Protein AF-0000000069991539 (afdb_homodimer)

InterPro domains:
  IPR008579 (S)-ureidoglycine aminohydrolase, cupin domain [PF05899] (48-112)
  IPR011051 RmlC-like cupin domain superfamily [SSF51182] (25-114)
  IPR014710 RmlC-like jelly roll fold [G3DSA:2.60.120.10] (5-114)

Secondary structure (DSSP, 8-state):
---SEEEGGG-----EEPP---S-EEES---EEEEEEEEETTTTEEEEEEEE-SEEEEEE--SEEEEEEEEEEEEEEETTS--EEEETT-EEEE-TT-EEEEEEEEEEEEEEEEE----/---SEEEGGG-----EEPP---S-EEES---EEEEEEEEETTTTEEEEEEEE-SEEEEEE--SEEEEEEEEEEEEEEETTS--EEEETT-EEEE-TT-EEEEEEEEEEEEEEEEE----

Radius of gyration: 18.22 Å; Cα contacts (8 Å, |Δi|>4): 624; chains: 2; bounding box: 34×51×40 Å

Solvent-accessible surface area (backbone atoms only — not comparable to full-atom values): 12376 Å² total; per-residue (Å²): 129,88,70,38,65,46,51,50,88,79,54,91,66,71,66,39,74,51,66,84,76,47,84,39,68,76,36,80,80,54,52,39,33,38,25,74,73,40,79,39,77,90,77,29,38,38,28,33,39,39,36,36,43,44,24,25,26,47,43,73,38,79,40,38,33,41,40,36,30,66,37,41,29,35,36,42,33,41,72,97,49,76,70,42,78,47,35,53,74,40,40,37,35,40,30,56,71,35,37,35,35,43,31,33,75,33,54,28,34,26,39,39,40,36,42,49,70,85,127,128,90,71,37,65,46,52,51,88,80,54,91,66,71,66,37,73,51,68,82,71,49,84,40,69,75,35,79,80,54,52,37,34,38,24,75,75,39,75,40,77,90,76,29,37,39,29,33,39,39,36,35,42,43,24,27,26,47,43,73,38,80,41,39,34,41,38,38,30,67,37,40,28,33,37,42,34,41,72,98,48,75,72,42,79,46,35,53,76,40,42,36,35,41,30,54,72,35,37,36,36,42,33,32,75,32,55,28,33,27,41,39,40,3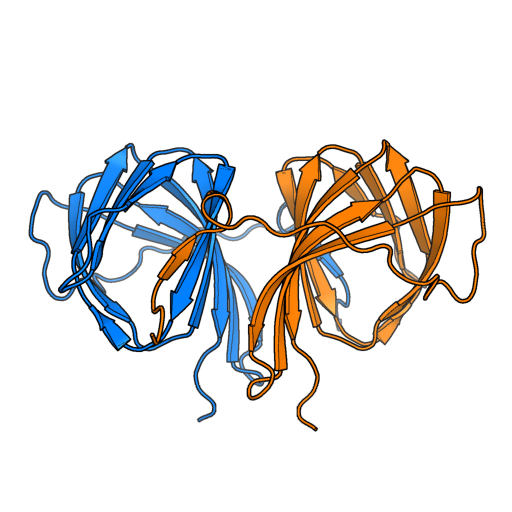7,43,48,71,84,127

Foldseek 3Di:
DPDPDFDQVVDDFDWDKDDCPQPFWDWDDKTKTWTWSDDDPVQQKTKGKMKMAFGKGKDQDAWKKKKAWQAAKKWWDFPPDDIDIDGHGDIDIDHHGTTGMIGGPHTTMIIMMIGDPDD/DPDPDFDQVVDDFDWDKDDCPQPFWDWDDKTKTWTWSDDDPVQQKTKGKMKMAFGKGKDQDAWKKKKAWQAAKKWWDFPPDDIDIDGHGDIDIDHHGTTGMIGGPHTTMIIMMIGDPDD

pLDDT: mean 94.08, std 10.06, range [40.31, 98.94]

Organism: NCBI:txid53407

Sequence (238 aa):
MNKKLTVFRELDIQPVRDLPFFEEVVEGDPHTLTSKYYHDEQQGRISGEWEASTGAWRIDYKVWEFCHVLSGCCVIELEGRAPVTLAAGDTFIIEPGAKGKWTVLEDMKKNFVILLPASMNKKLTVFRELDIQPVRDLPFFEEVVEGDPHTLTSKYYHDEQQGRISGEWEASTGAWRIDYKVWEFCHVLSGCCVIELEGRAPVTLAAGDTFIIEPGAKGKWTVLEDMKKNFVILLPAS

Nearest PDB structures (foldseek):
  3bcw-assembly1_A  TM=8.808E-01  e=4.876E-10  Bordetella bronchiseptica RB50
  3es4-assembly1_B  TM=7.136E-01  e=3.253E-07  Agrobacterium fabrum str. C58
  1o5u-assembly2_B  TM=9.548E-01  e=3.898E-05  Thermotoga maritima
  2i45-assembly3_E  TM=8.183E-01  e=2.814E-04  Neisseria meningitidis
  2q30-assembly1_A  TM=4.740E-01  e=1.358E-04  Oleidesulfovibrio alaskensis G20

Structure (mmCIF, N/CA/C/O backbone):
data_AF-0000000069991539-model_v1
#
loop_
_entity.id
_entity.type
_entity.pdbx_description
1 polymer 'Putative enzyme of the cupin superfamily'
#
loop_
_atom_site.group_PDB
_atom_site.id
_atom_site.type_symbol
_atom_site.label_atom_id
_atom_site.label_alt_id
_atom_site.label_comp_id
_atom_site.label_asym_id
_atom_site.label_entity_id
_atom_site.label_seq_id
_atom_site.pdbx_PDB_ins_code
_atom_site.Cartn_x
_atom_site.Cartn_y
_atom_site.Cartn_z
_atom_site.occupancy
_atom_site.B_iso_or_equiv
_atom_si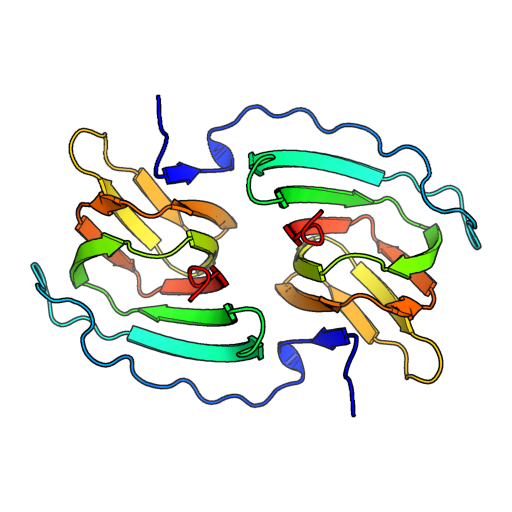te.auth_seq_id
_atom_site.auth_comp_id
_atom_site.auth_asym_id
_atom_site.auth_atom_id
_atom_site.pdbx_PDB_model_num
ATOM 1 N N . MET A 1 1 ? 19.688 -13.039 3.887 1 40.31 1 MET A N 1
ATOM 2 C CA . MET A 1 1 ? 18.859 -13.961 3.119 1 40.31 1 MET A CA 1
ATOM 3 C C . MET A 1 1 ? 17.766 -13.203 2.365 1 40.31 1 MET A C 1
ATOM 5 O O . MET A 1 1 ? 17.078 -12.367 2.943 1 40.31 1 MET A O 1
ATOM 9 N N . ASN A 1 2 ? 17.969 -12.992 1.053 1 56.81 2 ASN A N 1
ATOM 10 C CA . ASN A 1 2 ? 17.203 -12.102 0.189 1 56.81 2 ASN A CA 1
ATOM 11 C C . ASN A 1 2 ? 15.719 -12.438 0.21 1 56.81 2 ASN A C 1
ATOM 13 O O . ASN A 1 2 ? 15.281 -13.406 -0.41 1 56.81 2 ASN A O 1
ATOM 17 N N . LYS A 1 3 ? 15.055 -12.047 1.215 1 84.44 3 LYS A N 1
ATOM 18 C CA . LYS A 1 3 ? 13.648 -12.383 1.377 1 84.44 3 LYS A CA 1
ATOM 19 C C . LYS A 1 3 ? 12.797 -11.766 0.268 1 84.44 3 LYS A C 1
ATOM 21 O O . LYS A 1 3 ? 12.781 -10.547 0.103 1 84.44 3 LYS A O 1
ATOM 26 N N . LYS A 1 4 ? 12.32 -12.664 -0.674 1 94.75 4 LYS A N 1
ATOM 27 C CA . LYS A 1 4 ? 11.508 -12.234 -1.812 1 94.75 4 LYS A CA 1
ATOM 28 C C . LYS A 1 4 ? 10.078 -11.938 -1.385 1 94.75 4 LYS A C 1
ATOM 30 O O . LYS A 1 4 ? 9.32 -11.297 -2.121 1 94.75 4 LYS A O 1
ATOM 35 N N . LEU A 1 5 ? 9.703 -12.469 -0.235 1 97.75 5 LEU A N 1
ATOM 36 C CA . LEU A 1 5 ? 8.383 -12.227 0.347 1 97.75 5 LEU A CA 1
ATOM 37 C C . LEU A 1 5 ? 8.508 -11.719 1.779 1 97.75 5 LEU A C 1
ATOM 39 O O . LEU A 1 5 ? 9.086 -12.391 2.633 1 97.75 5 LEU A O 1
ATOM 43 N N . THR A 1 6 ? 8.086 -10.523 2.008 1 98.12 6 THR A N 1
ATOM 44 C CA . THR A 1 6 ? 8.031 -9.938 3.34 1 98.12 6 THR A CA 1
ATOM 45 C C . THR A 1 6 ? 6.582 -9.828 3.818 1 98.12 6 THR A C 1
ATOM 47 O O . THR A 1 6 ? 5.762 -9.164 3.182 1 98.12 6 THR A O 1
ATOM 50 N N . VAL A 1 7 ? 6.266 -10.477 4.875 1 98.5 7 VAL A N 1
ATOM 51 C CA . VAL A 1 7 ? 4.93 -10.43 5.465 1 98.5 7 VAL A CA 1
ATOM 52 C C . VAL A 1 7 ? 4.973 -9.641 6.77 1 98.5 7 VAL A C 1
ATOM 54 O O . VAL A 1 7 ? 5.68 -10.008 7.711 1 98.5 7 VAL A O 1
ATOM 57 N N . PHE A 1 8 ? 4.188 -8.609 6.891 1 98.62 8 PHE A N 1
ATOM 58 C CA . PHE A 1 8 ? 4.316 -7.648 7.98 1 98.62 8 PHE A CA 1
ATOM 59 C C . PHE A 1 8 ? 4.039 -8.312 9.32 1 98.62 8 PHE A C 1
ATOM 61 O O . PHE A 1 8 ? 4.777 -8.102 10.289 1 98.62 8 PHE A O 1
ATOM 68 N N . ARG A 1 9 ? 2.969 -9.133 9.359 1 97.88 9 ARG A N 1
ATOM 69 C CA . ARG A 1 9 ? 2.572 -9.703 10.641 1 97.88 9 ARG A CA 1
ATOM 70 C C . ARG A 1 9 ? 3.668 -10.602 11.203 1 97.88 9 ARG A C 1
ATOM 72 O O . ARG A 1 9 ? 3.631 -10.977 12.375 1 97.88 9 ARG A O 1
ATOM 79 N N . GLU A 1 10 ? 4.617 -11.031 10.438 1 97.31 10 GLU A N 1
ATOM 80 C CA . GLU A 1 10 ? 5.656 -11.961 10.875 1 97.31 10 GLU A CA 1
ATOM 81 C C . GLU A 1 10 ? 6.852 -11.203 11.461 1 97.31 10 GLU A C 1
ATOM 83 O O . GLU A 1 10 ? 7.801 -11.82 11.953 1 97.31 10 GLU A O 1
ATOM 88 N N . LEU A 1 11 ? 6.84 -9.922 11.383 1 97.75 11 LEU A N 1
ATOM 89 C CA . LEU A 1 11 ? 7.953 -9.094 11.836 1 97.75 11 LEU A CA 1
ATOM 90 C C . LEU A 1 11 ? 7.637 -8.445 13.18 1 97.75 11 LEU A C 1
ATOM 92 O O . LEU A 1 11 ? 6.504 -8.016 13.414 1 97.75 11 LEU A O 1
ATOM 96 N N . ASP A 1 12 ? 8.594 -8.453 14 1 96.94 12 ASP A N 1
ATOM 97 C CA . ASP A 1 12 ? 8.484 -7.762 15.281 1 96.94 12 ASP A CA 1
ATOM 98 C C . ASP A 1 12 ? 9.195 -6.41 15.242 1 96.94 12 ASP A C 1
ATOM 100 O O . ASP A 1 12 ? 10.375 -6.309 15.586 1 96.94 12 ASP A O 1
ATOM 104 N N . ILE A 1 13 ? 8.5 -5.449 14.75 1 97.75 13 ILE A N 1
ATOM 105 C CA . ILE A 1 13 ? 9.039 -4.102 14.594 1 97.75 13 ILE A CA 1
ATOM 106 C C . ILE A 1 13 ? 8.391 -3.172 15.617 1 97.75 13 ILE A C 1
ATOM 108 O O . ILE A 1 13 ? 7.16 -3.082 15.695 1 97.75 13 ILE A O 1
ATOM 112 N N . GLN A 1 14 ? 9.195 -2.531 16.391 1 96.69 14 GLN A N 1
ATOM 113 C CA . GLN A 1 14 ? 8.688 -1.569 17.359 1 96.69 14 GLN A CA 1
ATOM 114 C C . GLN A 1 14 ? 8.461 -0.203 16.719 1 96.69 14 GLN A C 1
ATOM 116 O O . GLN A 1 14 ? 9.32 0.29 15.977 1 96.69 14 GLN A O 1
ATOM 121 N N . PRO A 1 15 ? 7.328 0.265 17.016 1 97.31 15 PRO A N 1
ATOM 122 C CA . PRO A 1 15 ? 7.102 1.617 16.5 1 97.31 15 PRO A CA 1
ATOM 123 C C . PRO A 1 15 ? 8.078 2.641 17.078 1 97.31 15 PRO A C 1
ATOM 125 O O . PRO A 1 15 ? 8.453 2.545 18.25 1 97.31 15 PRO A O 1
ATOM 128 N N . VAL A 1 16 ? 8.484 3.574 16.281 1 96.69 16 VAL A N 1
ATOM 129 C CA . VAL A 1 16 ? 9.391 4.645 16.688 1 96.69 16 VAL A CA 1
ATOM 130 C C . VAL A 1 16 ? 8.68 5.992 16.562 1 96.69 16 VAL A C 1
ATOM 132 O O . VAL A 1 16 ? 8.062 6.285 15.539 1 96.69 16 VAL A O 1
ATOM 135 N N . ARG A 1 17 ? 8.859 6.738 17.594 1 94.19 17 ARG A N 1
ATOM 136 C CA . ARG A 1 17 ? 8.281 8.078 17.578 1 94.19 17 ARG A CA 1
ATOM 137 C C . ARG A 1 17 ? 8.93 8.938 16.5 1 94.19 17 ARG A C 1
ATOM 139 O O . ARG A 1 17 ? 10.156 9.008 16.406 1 94.19 17 ARG A O 1
ATOM 146 N N . ASP A 1 18 ? 7.992 9.445 15.711 1 90.5 18 ASP A N 1
ATOM 147 C CA . ASP A 1 18 ? 8.516 10.375 14.719 1 90.5 18 ASP A CA 1
ATOM 148 C C . ASP A 1 18 ? 8.867 11.719 15.352 1 90.5 18 ASP A C 1
ATOM 150 O O . ASP A 1 18 ? 8.125 12.227 16.188 1 90.5 18 ASP A O 1
ATOM 154 N N . LEU A 1 19 ? 10.086 12.023 15.156 1 72.25 19 LEU A N 1
ATOM 155 C CA . LEU A 1 19 ? 10.398 13.367 15.641 1 72.25 19 LEU A CA 1
ATOM 156 C C . LEU A 1 19 ? 9.586 14.422 14.891 1 72.25 19 LEU A C 1
ATOM 158 O O . LEU A 1 19 ? 9.266 14.234 13.711 1 72.25 19 LEU A O 1
ATOM 162 N N . PRO A 1 20 ? 9.047 15.328 15.68 1 61.88 20 PRO A N 1
ATOM 163 C CA . PRO A 1 20 ? 8.07 16.281 15.141 1 61.88 20 PRO A CA 1
ATOM 164 C C . PRO A 1 20 ? 8.461 16.797 13.758 1 61.88 20 PRO A C 1
ATOM 166 O O . PRO A 1 20 ? 9.57 17.312 13.586 1 61.88 20 PRO A O 1
ATOM 169 N N . PHE A 1 21 ? 8.156 15.961 12.75 1 57.75 21 PHE A N 1
ATOM 170 C CA . PHE A 1 21 ? 8.297 16.469 11.391 1 57.75 21 PHE A CA 1
ATOM 171 C C . PHE A 1 21 ? 7.383 17.672 11.172 1 57.75 21 PHE A C 1
ATOM 173 O O . PHE A 1 21 ? 7.488 18.359 10.148 1 57.75 21 PHE A O 1
ATOM 180 N N . PHE A 1 22 ? 6.359 17.922 12.188 1 60.62 22 PHE A N 1
ATOM 181 C CA . PHE A 1 22 ? 5.398 18.953 11.852 1 60.62 22 PHE A CA 1
ATOM 182 C C . PHE A 1 22 ? 5.977 20.344 12.148 1 60.62 22 PHE A C 1
ATOM 184 O O . PHE A 1 22 ? 6.336 20.641 13.289 1 60.62 22 PHE A O 1
ATOM 191 N N . GLU A 1 23 ? 6.484 20.734 11.156 1 65.31 23 GLU A N 1
ATOM 192 C CA . GLU A 1 23 ? 7.066 22.047 11.406 1 65.31 23 GLU A CA 1
ATOM 193 C C . GLU A 1 23 ? 6.098 22.938 12.172 1 65.31 23 GLU A C 1
ATOM 195 O O . GLU A 1 23 ? 6.508 23.703 13.047 1 65.31 23 GLU A O 1
ATOM 200 N N . GLU A 1 24 ? 4.84 22.656 11.938 1 88.25 24 GLU A N 1
ATOM 201 C CA . GLU A 1 24 ? 3.889 23.578 12.539 1 88.25 24 GLU A CA 1
ATOM 202 C C . GLU A 1 24 ? 2.625 22.859 13 1 88.25 24 GLU A C 1
ATOM 204 O O . GLU A 1 24 ? 1.757 22.547 12.18 1 88.25 24 GLU A O 1
ATOM 209 N N . VAL A 1 25 ? 2.518 22.547 14.297 1 93.12 25 VAL A N 1
ATOM 210 C CA . VAL A 1 25 ? 1.276 22.062 14.891 1 93.12 25 VAL A CA 1
ATOM 211 C C . VAL A 1 25 ? 0.271 23.219 14.992 1 93.12 25 VAL A C 1
ATOM 213 O O . VAL A 1 25 ? 0.609 24.312 15.445 1 93.12 25 VAL A O 1
ATOM 216 N N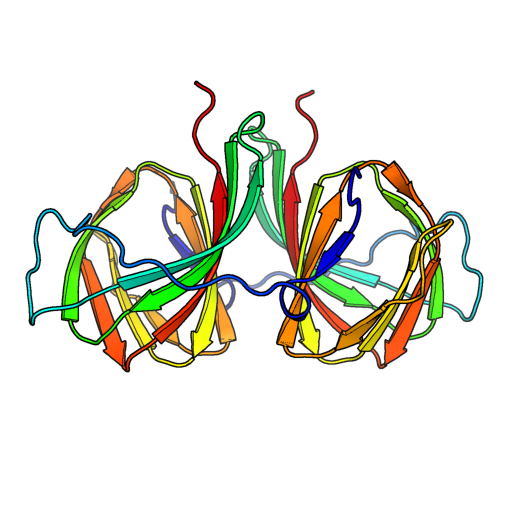 . VAL A 1 26 ? -0.935 22.953 14.578 1 95 26 VAL A N 1
ATOM 217 C CA . VAL A 1 26 ? -1.902 24.047 14.562 1 95 26 VAL A CA 1
ATOM 218 C C . VAL A 1 26 ? -2.994 23.781 15.594 1 95 26 VAL A C 1
ATOM 220 O O . VAL A 1 26 ? -3.727 24.703 15.977 1 95 26 VAL A O 1
ATOM 223 N N . GLU A 1 27 ? -3.123 22.547 15.977 1 95.38 27 GLU A N 1
ATOM 224 C CA . GLU A 1 27 ? -4.102 22.188 17 1 95.38 27 GLU A CA 1
ATOM 225 C C . GLU A 1 27 ? -3.646 20.969 17.797 1 95.38 27 GLU A C 1
ATOM 227 O O . GLU A 1 27 ? -3.184 19.984 17.219 1 95.38 27 GLU A O 1
ATOM 232 N N . GLY A 1 28 ? -3.738 21.031 19.141 1 94.69 28 GLY A N 1
ATOM 233 C CA . GLY A 1 28 ? -3.447 19.906 20 1 94.69 28 GLY A CA 1
ATOM 234 C C . GLY A 1 28 ? -1.963 19.609 20.141 1 94.69 28 GLY A C 1
ATOM 235 O O . GLY A 1 28 ? -1.134 20.5 19.938 1 94.69 28 GLY A O 1
ATOM 236 N N . ASP A 1 29 ? -1.528 18.453 20.656 1 92.56 29 ASP A N 1
ATOM 237 C CA . ASP A 1 29 ? -0.163 17.953 20.812 1 92.56 29 ASP A CA 1
ATOM 238 C C . ASP A 1 29 ? -0.015 16.562 20.203 1 92.56 29 ASP A C 1
ATOM 240 O O . ASP A 1 29 ? 0.268 15.602 20.922 1 92.56 29 ASP A O 1
ATOM 244 N N . PRO A 1 30 ? -0.193 16.531 18.906 1 94.62 30 PRO A N 1
ATOM 245 C CA . PRO A 1 30 ? -0.168 15.203 18.281 1 94.62 30 PRO A CA 1
ATOM 246 C C . PRO A 1 30 ? 1.196 14.523 18.375 1 94.62 30 PRO A C 1
ATOM 248 O O . PRO A 1 30 ? 2.227 15.203 18.406 1 94.62 30 PRO A O 1
ATOM 251 N N . HIS A 1 31 ? 1.181 13.242 18.422 1 93.56 31 HIS A N 1
ATOM 252 C CA . HIS A 1 31 ? 2.367 12.406 18.25 1 93.56 31 HIS A CA 1
ATOM 253 C C . HIS A 1 31 ? 2.146 11.352 17.172 1 93.56 31 HIS A C 1
ATOM 255 O O . HIS A 1 31 ? 1.033 10.844 17.016 1 93.56 31 HIS A O 1
ATOM 261 N N . THR A 1 32 ? 3.199 11.055 16.562 1 96 32 THR A N 1
ATOM 262 C CA . THR A 1 32 ? 3.135 10.023 15.531 1 96 32 THR A CA 1
ATOM 263 C C . THR A 1 32 ? 4.199 8.953 15.766 1 96 32 THR A C 1
ATOM 265 O O . THR A 1 32 ? 5.254 9.234 16.344 1 96 32 THR A O 1
ATOM 268 N N . LEU A 1 33 ? 3.822 7.758 15.375 1 96.88 33 LEU A N 1
ATOM 269 C CA . LEU A 1 33 ? 4.719 6.609 15.438 1 96.88 33 LEU A CA 1
ATOM 270 C C . LEU A 1 33 ? 4.801 5.914 14.078 1 96.88 33 LEU A C 1
ATOM 272 O O . LEU A 1 33 ? 3.797 5.812 13.367 1 96.88 33 LEU A O 1
ATOM 276 N N . THR A 1 34 ? 5.988 5.406 13.797 1 97.81 34 THR A N 1
ATOM 277 C CA . THR A 1 34 ? 6.164 4.66 12.555 1 97.81 34 THR A CA 1
ATOM 278 C C . THR A 1 34 ? 6.812 3.305 12.828 1 97.81 34 THR A C 1
ATOM 280 O O . THR A 1 34 ? 7.781 3.217 13.586 1 97.81 34 THR A O 1
ATOM 283 N N . SER A 1 35 ? 6.273 2.229 12.32 1 98.44 35 SER A N 1
ATOM 284 C CA . SER A 1 35 ? 6.895 0.917 12.195 1 98.44 35 SER A CA 1
ATOM 285 C C . SER A 1 35 ? 7.316 0.647 10.75 1 98.44 35 SER A C 1
ATOM 287 O O . SER A 1 35 ? 6.473 0.487 9.867 1 98.44 35 SER A O 1
ATOM 289 N N . LYS A 1 36 ? 8.57 0.603 10.562 1 98.31 36 LYS A N 1
ATOM 290 C CA . LYS A 1 36 ? 9.086 0.323 9.219 1 98.31 36 LYS A CA 1
ATOM 291 C C . LYS A 1 36 ? 9.297 -1.174 9.016 1 98.31 36 LYS A C 1
ATOM 293 O O . LYS A 1 36 ? 10.352 -1.71 9.375 1 98.31 36 LYS A O 1
ATOM 298 N N . TYR A 1 37 ? 8.438 -1.795 8.336 1 98.56 37 TYR A N 1
ATOM 299 C CA . TYR A 1 37 ? 8.484 -3.236 8.117 1 98.56 37 TYR A CA 1
ATOM 300 C C . TYR A 1 37 ? 9.328 -3.576 6.898 1 98.56 37 TYR A C 1
ATOM 302 O O . TYR A 1 37 ? 9.789 -4.711 6.75 1 98.56 37 TYR A O 1
ATOM 310 N N . TYR A 1 38 ? 9.516 -2.619 6.043 1 98.25 38 TYR A N 1
ATOM 311 C CA . TYR A 1 38 ? 10.297 -2.775 4.816 1 98.25 38 TYR A CA 1
ATOM 312 C C . TYR A 1 38 ? 11.07 -1.505 4.504 1 98.25 38 TYR A C 1
ATOM 314 O O . TYR A 1 38 ? 10.516 -0.405 4.527 1 98.25 38 TYR A O 1
ATOM 322 N N . HIS A 1 39 ? 12.352 -1.659 4.266 1 97.44 39 HIS A N 1
ATOM 323 C CA . HIS A 1 39 ? 13.219 -0.541 3.904 1 97.44 39 HIS A CA 1
ATOM 324 C C . HIS A 1 39 ? 14.273 -0.965 2.893 1 97.44 39 HIS A C 1
ATOM 326 O O . HIS A 1 39 ? 15.156 -1.769 3.207 1 97.44 39 HIS A O 1
ATOM 332 N N . ASP A 1 40 ? 14.133 -0.461 1.691 1 96.31 40 ASP A N 1
ATOM 333 C CA . ASP A 1 40 ? 15.156 -0.612 0.665 1 96.31 40 ASP A CA 1
ATOM 334 C C . ASP A 1 40 ? 15.906 0.699 0.44 1 96.31 40 ASP A C 1
ATOM 336 O O . ASP A 1 40 ? 15.477 1.539 -0.353 1 96.31 40 ASP A O 1
ATOM 340 N N . GLU A 1 41 ? 17.016 0.878 1.044 1 93.94 41 GLU A N 1
ATOM 341 C CA . GLU A 1 41 ? 17.781 2.127 1.008 1 93.94 41 GLU A CA 1
ATOM 342 C C . GLU A 1 41 ? 18.312 2.402 -0.391 1 93.94 41 GLU A C 1
ATOM 344 O O . GLU A 1 41 ? 18.375 3.555 -0.827 1 93.94 41 GLU A O 1
ATOM 349 N N . GLN A 1 42 ? 18.672 1.358 -1.007 1 92.62 42 GLN A N 1
ATOM 350 C CA . GLN A 1 42 ? 19.25 1.506 -2.336 1 92.62 42 GLN A CA 1
ATOM 351 C C . GLN A 1 42 ? 18.219 2.018 -3.338 1 92.62 42 GLN A C 1
ATOM 353 O O . GLN A 1 42 ? 18.531 2.873 -4.172 1 92.62 42 GLN A O 1
ATOM 358 N N . GLN A 1 43 ? 16.969 1.588 -3.256 1 93.62 43 GLN A N 1
ATOM 359 C CA . GLN A 1 43 ? 15.938 1.974 -4.219 1 93.62 43 GLN A CA 1
ATOM 360 C C . GLN A 1 43 ? 15.055 3.084 -3.666 1 93.62 43 GLN A C 1
ATOM 362 O O . GLN A 1 43 ? 14.172 3.59 -4.363 1 93.62 43 GLN A O 1
ATOM 367 N N . GLY A 1 44 ? 15.32 3.459 -2.439 1 95.25 44 GLY A N 1
ATOM 368 C CA . GLY A 1 44 ? 14.586 4.566 -1.841 1 95.25 44 GLY A CA 1
ATOM 369 C C . GLY A 1 44 ? 13.125 4.25 -1.585 1 95.25 44 GLY A C 1
ATOM 370 O O . GLY A 1 44 ? 12.25 5.066 -1.873 1 95.25 44 GLY A O 1
ATOM 371 N N . ARG A 1 45 ? 12.75 3.1 -1.132 1 97.25 45 ARG A N 1
ATOM 372 C CA . ARG A 1 45 ? 11.367 2.764 -0.833 1 97.25 45 ARG A CA 1
ATOM 373 C C . ARG A 1 45 ? 11.219 2.268 0.602 1 97.25 45 ARG A C 1
ATOM 375 O O . ARG A 1 45 ? 12.039 1.486 1.081 1 97.25 45 ARG A O 1
ATOM 382 N N . ILE A 1 46 ? 10.273 2.738 1.315 1 98.38 46 ILE A N 1
ATOM 383 C CA . ILE A 1 46 ? 9.953 2.404 2.697 1 98.38 46 ILE A CA 1
ATOM 384 C C . ILE A 1 46 ? 8.477 2.029 2.809 1 98.38 46 ILE A C 1
ATOM 386 O O . ILE A 1 46 ? 7.621 2.664 2.189 1 98.38 46 ILE A O 1
ATOM 390 N N . SER A 1 47 ? 8.203 1.023 3.598 1 98.81 47 SER A N 1
ATOM 391 C CA . SER A 1 47 ? 6.816 0.651 3.832 1 98.81 47 SER A CA 1
ATOM 392 C C . SER A 1 47 ? 6.605 0.157 5.258 1 98.81 47 SER A C 1
ATOM 394 O O . SER A 1 47 ? 7.504 -0.449 5.848 1 98.81 47 SER A O 1
ATOM 396 N N . GLY A 1 48 ? 5.445 0.449 5.75 1 98.75 48 GLY A N 1
ATOM 397 C CA . GLY A 1 48 ? 5.09 0.046 7.102 1 98.75 48 GLY A CA 1
ATOM 398 C C . GLY A 1 48 ? 3.75 0.596 7.555 1 98.75 48 GLY A C 1
ATOM 399 O O . GLY A 1 48 ? 2.807 0.675 6.762 1 98.75 48 GLY A O 1
ATOM 400 N N . GLU A 1 49 ? 3.67 0.77 8.812 1 98.69 49 GLU A N 1
ATOM 401 C CA . GLU A 1 49 ? 2.475 1.329 9.438 1 98.69 49 GLU A CA 1
ATOM 402 C C . GLU A 1 49 ? 2.789 2.629 10.172 1 98.69 49 GLU A C 1
ATOM 404 O O . GLU A 1 49 ? 3.877 2.785 10.727 1 98.69 49 GLU A O 1
ATOM 409 N N . TRP A 1 50 ? 1.909 3.51 10.125 1 98.31 50 TRP A N 1
ATOM 410 C CA . TRP A 1 50 ? 1.975 4.82 10.766 1 98.31 50 TRP A CA 1
ATOM 411 C C . TRP A 1 50 ? 0.782 5.031 11.695 1 98.31 50 TRP A C 1
ATOM 413 O O . TRP A 1 50 ? -0.35 4.688 11.344 1 98.31 50 TRP A O 1
ATOM 423 N N . GLU A 1 51 ? 1.024 5.543 12.82 1 98.12 51 GLU A N 1
ATOM 424 C CA . GLU A 1 51 ? -0.01 5.898 13.781 1 98.12 51 GLU A CA 1
ATOM 425 C C . GLU A 1 51 ? 0.072 7.375 14.164 1 98.12 51 GLU A C 1
ATOM 427 O O . GLU A 1 51 ? 1.161 7.949 14.203 1 98.12 51 GLU A O 1
ATOM 432 N N . ALA A 1 52 ? -1.025 7.918 14.477 1 97.06 52 ALA A N 1
ATOM 433 C CA . ALA A 1 52 ? -1.073 9.312 14.906 1 97.06 52 ALA A CA 1
ATOM 434 C C . ALA A 1 52 ? -2.195 9.539 15.914 1 97.06 52 ALA A C 1
ATOM 436 O O . ALA A 1 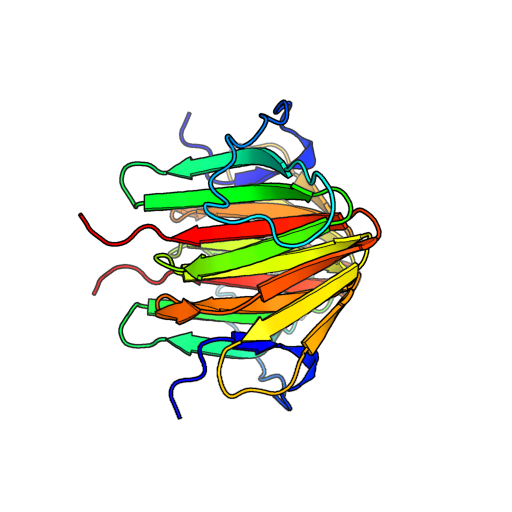52 ? -3.295 9 15.766 1 97.06 52 ALA A O 1
ATOM 437 N N . SER A 1 53 ? -1.925 10.312 16.969 1 96.94 53 SER A N 1
ATOM 438 C CA . SER A 1 53 ? -2.963 10.758 17.891 1 96.94 53 SER A CA 1
ATOM 439 C C . SER A 1 53 ? -3.672 12 17.375 1 96.94 53 SER A C 1
ATOM 441 O O . SER A 1 53 ? -3.188 12.656 16.438 1 96.94 53 SER A O 1
ATOM 443 N N . THR A 1 54 ? -4.766 12.273 17.953 1 97.81 54 THR A N 1
ATOM 444 C CA . THR A 1 54 ? -5.59 13.406 17.547 1 97.81 54 THR A CA 1
ATOM 445 C C . THR A 1 54 ? -4.789 14.703 17.594 1 97.81 54 THR A C 1
ATOM 447 O O . THR A 1 54 ? -3.965 14.891 18.5 1 97.81 54 THR A O 1
ATOM 450 N N . GLY A 1 55 ? -5.039 15.633 16.672 1 96.56 55 GLY A N 1
ATOM 451 C CA . GLY A 1 55 ? -4.379 16.906 16.5 1 96.56 55 GLY A CA 1
ATOM 452 C C . GLY A 1 55 ? -4.289 17.359 15.055 1 96.56 55 GLY A C 1
ATOM 453 O O . GLY A 1 55 ? -4.844 16.703 14.164 1 96.56 55 GLY A O 1
ATOM 454 N N . ALA A 1 56 ? -3.688 18.531 14.82 1 96.62 56 ALA A N 1
ATOM 455 C CA . ALA A 1 56 ? -3.576 19.062 13.469 1 96.62 56 ALA A CA 1
ATOM 456 C C . ALA A 1 56 ? -2.221 19.719 13.25 1 96.62 56 ALA A C 1
ATOM 458 O O . ALA A 1 56 ? -1.666 20.344 14.164 1 96.62 56 ALA A O 1
ATOM 459 N N . TRP A 1 57 ? -1.759 19.625 12.047 1 96.19 57 TRP A N 1
ATOM 460 C CA . TRP A 1 57 ? -0.479 20.219 11.688 1 96.19 57 TRP A CA 1
ATOM 461 C C . TRP A 1 57 ? -0.439 20.578 10.203 1 96.19 57 TRP A C 1
ATOM 463 O O . TRP A 1 57 ? -1.247 20.062 9.422 1 96.19 57 TRP A O 1
ATOM 473 N N . ARG A 1 58 ? 0.458 21.453 9.844 1 95.19 58 ARG A N 1
ATOM 474 C CA . ARG A 1 58 ? 0.689 21.797 8.445 1 95.19 58 ARG A CA 1
ATOM 475 C C . ARG A 1 58 ? 1.556 20.75 7.758 1 95.19 58 ARG A C 1
ATOM 477 O O . ARG A 1 58 ? 2.475 20.203 8.367 1 95.19 58 ARG A O 1
ATOM 484 N N . ILE A 1 59 ? 1.176 20.562 6.434 1 94.31 59 ILE A N 1
ATOM 485 C CA . ILE A 1 59 ? 1.959 19.594 5.664 1 94.31 59 ILE A CA 1
ATOM 486 C C . ILE A 1 59 ? 2.516 20.266 4.41 1 94.31 59 ILE A C 1
ATOM 488 O O . ILE A 1 59 ? 1.888 21.172 3.852 1 94.31 59 ILE A O 1
ATOM 492 N N . ASP A 1 60 ? 3.688 19.891 4.062 1 94 60 ASP A N 1
ATOM 493 C CA . ASP A 1 60 ? 4.41 20.203 2.832 1 94 60 ASP A CA 1
ATOM 494 C C . ASP A 1 60 ? 5.191 18.984 2.334 1 94 60 ASP A C 1
ATOM 496 O O . ASP A 1 60 ? 6.363 18.812 2.674 1 94 60 ASP A O 1
ATOM 500 N N . TYR A 1 61 ? 4.477 18.125 1.486 1 93.62 61 TYR A N 1
ATOM 501 C CA . TYR A 1 61 ? 5.016 16.828 1.101 1 93.62 61 TYR A CA 1
ATOM 502 C C . TYR A 1 61 ? 6.141 16.984 0.085 1 93.62 61 TYR A C 1
ATOM 504 O O . TYR A 1 61 ? 6.004 17.734 -0.891 1 93.62 61 TYR A O 1
ATOM 512 N N . LYS A 1 62 ? 7.156 16.172 0.352 1 93.12 62 LYS A N 1
ATOM 513 C CA . LYS A 1 62 ? 8.297 16.156 -0.56 1 93.12 62 LYS A CA 1
ATOM 514 C C . LYS A 1 62 ? 8.43 14.812 -1.257 1 93.12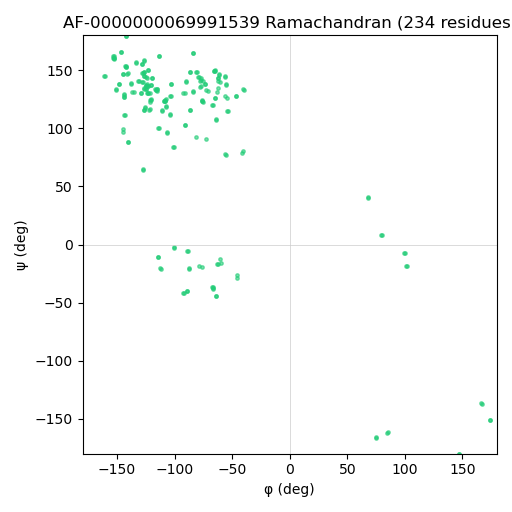 62 LYS A C 1
ATOM 516 O O . LYS A 1 62 ? 9.195 14.672 -2.213 1 93.12 62 LYS A O 1
ATOM 521 N N . VAL A 1 63 ? 7.668 13.844 -0.791 1 95.94 63 VAL A N 1
ATOM 522 C CA . VAL A 1 63 ? 7.816 12.484 -1.304 1 95.94 63 VAL A CA 1
ATOM 523 C C . VAL A 1 63 ? 6.461 11.961 -1.776 1 95.94 63 VAL A C 1
ATOM 525 O O . VAL A 1 63 ? 5.418 12.516 -1.427 1 95.94 63 VAL A O 1
ATOM 528 N N . TRP A 1 64 ? 6.539 10.969 -2.646 1 97.25 64 TRP A N 1
ATOM 529 C CA . TRP A 1 64 ? 5.352 10.219 -3.035 1 97.25 64 TRP A CA 1
ATOM 530 C C . TRP A 1 64 ? 4.965 9.219 -1.954 1 97.25 64 TRP A C 1
ATOM 532 O O . TRP A 1 64 ? 5.82 8.516 -1.412 1 97.25 64 TRP A O 1
ATOM 542 N N . GLU A 1 65 ? 3.615 9.156 -1.652 1 98.56 65 GLU A N 1
ATOM 543 C CA . GLU A 1 65 ? 3.18 8.227 -0.61 1 98.56 65 GLU A CA 1
ATOM 544 C C . GLU A 1 65 ? 1.824 7.613 -0.948 1 98.56 65 GLU A C 1
ATOM 546 O O . GLU A 1 65 ? 0.887 8.328 -1.312 1 98.56 65 GLU A O 1
ATOM 551 N N . PHE A 1 66 ? 1.774 6.312 -0.912 1 98.94 66 PHE A N 1
ATOM 552 C CA . PHE A 1 66 ? 0.532 5.551 -0.872 1 98.94 66 PHE A CA 1
ATOM 553 C C . PHE A 1 66 ? 0.096 5.301 0.568 1 98.94 66 PHE A C 1
ATOM 555 O O . PHE A 1 66 ? 0.919 4.965 1.422 1 98.94 66 PHE A O 1
ATOM 562 N N . CYS A 1 67 ? -1.256 5.418 0.827 1 98.94 67 CYS A N 1
ATOM 563 C CA . CYS A 1 67 ? -1.797 5.203 2.164 1 98.94 67 CYS A CA 1
ATOM 564 C C . CYS A 1 67 ? -3.088 4.395 2.109 1 98.94 67 CYS A C 1
ATOM 566 O O . CYS A 1 67 ? -3.934 4.629 1.245 1 98.94 67 CYS A O 1
ATOM 568 N N . HIS A 1 68 ? -3.23 3.453 3.025 1 98.94 68 HIS A N 1
ATOM 569 C CA . HIS A 1 68 ? -4.484 2.768 3.316 1 98.94 68 HIS A CA 1
ATOM 570 C C . HIS A 1 68 ? -4.836 2.869 4.797 1 98.94 68 HIS A C 1
ATOM 572 O O . HIS A 1 68 ? -4.09 2.385 5.652 1 98.94 68 HIS A O 1
ATOM 578 N N . VAL A 1 69 ? -5.953 3.502 5.086 1 98.94 69 VAL A N 1
ATOM 579 C CA . VAL A 1 69 ? -6.336 3.734 6.477 1 98.94 69 VAL A CA 1
ATOM 580 C C . VAL A 1 69 ? -6.875 2.443 7.086 1 98.94 69 VAL A C 1
ATOM 582 O O . VAL A 1 69 ? -7.809 1.84 6.551 1 98.94 69 VAL A O 1
ATOM 585 N N . LEU A 1 70 ? -6.27 2.039 8.164 1 98.81 70 LEU A N 1
ATOM 586 C CA . LEU A 1 70 ? -6.656 0.809 8.852 1 98.81 70 LEU A CA 1
ATOM 587 C C . LEU A 1 70 ? -7.699 1.091 9.93 1 98.81 70 LEU A C 1
ATOM 589 O O . LEU A 1 70 ? -8.602 0.283 10.148 1 98.81 70 LEU A O 1
ATOM 593 N N . SER A 1 71 ? -7.562 2.111 10.656 1 98.88 71 SER A N 1
ATOM 594 C CA . SER A 1 71 ? -8.477 2.564 11.695 1 98.88 71 SER A CA 1
ATOM 595 C C . SER A 1 71 ? -8.383 4.074 11.898 1 98.88 71 SER A C 1
ATOM 597 O O . SER A 1 71 ? -7.379 4.691 11.539 1 98.88 71 SER A O 1
ATOM 599 N N . GLY A 1 72 ? -9.469 4.66 12.539 1 98.88 72 GLY A N 1
ATOM 600 C CA . GLY A 1 72 ? -9.492 6.082 12.844 1 98.88 72 GLY A CA 1
ATOM 601 C C . GLY A 1 72 ? -9.977 6.934 11.68 1 98.88 72 GLY A C 1
ATOM 602 O O . GLY A 1 72 ? -10.672 6.441 10.797 1 98.88 72 GLY A O 1
ATOM 603 N N . CYS A 1 73 ? -9.633 8.25 11.812 1 98.81 73 CYS A N 1
ATOM 604 C CA . CYS A 1 73 ? -10.195 9.203 10.867 1 98.81 73 CYS A CA 1
ATOM 605 C C . CYS A 1 73 ? -9.383 10.484 10.828 1 98.81 73 CYS A C 1
ATOM 607 O O . CYS A 1 73 ? -8.883 10.938 11.867 1 98.81 73 CYS A O 1
ATOM 609 N N . CYS A 1 74 ? -9.305 11.07 9.641 1 98.81 74 CYS A N 1
ATOM 610 C CA . CYS A 1 74 ? -8.609 12.344 9.477 1 98.81 74 CYS A CA 1
ATOM 611 C C . CYS A 1 74 ? -9.266 13.195 8.398 1 98.81 74 CYS A C 1
ATOM 613 O O . CYS A 1 74 ? -10.141 12.719 7.676 1 98.81 74 CYS A O 1
ATOM 615 N N . VAL A 1 75 ? -8.898 14.414 8.391 1 98.88 75 VAL A N 1
ATOM 616 C CA . VAL A 1 75 ? -9.242 15.352 7.324 1 98.88 75 VAL A CA 1
ATOM 617 C C . VAL A 1 75 ? -7.965 15.938 6.727 1 98.88 75 VAL A C 1
ATOM 619 O O . VAL A 1 75 ? -7.07 16.375 7.457 1 98.88 75 VAL A O 1
ATOM 622 N N . ILE A 1 76 ? -7.867 15.898 5.406 1 98.31 76 ILE A N 1
ATOM 623 C CA . ILE A 1 76 ? -6.793 16.594 4.695 1 98.31 76 ILE A CA 1
ATOM 624 C C . ILE A 1 76 ? -7.355 17.797 3.947 1 98.31 76 ILE A C 1
ATOM 626 O O . ILE A 1 76 ? -8.297 17.656 3.162 1 98.31 76 ILE A O 1
ATOM 630 N N . GLU A 1 77 ? -6.828 18.891 4.242 1 97.69 77 GLU A N 1
ATOM 631 C CA . GLU A 1 77 ? -7.16 20.141 3.562 1 97.69 77 GLU A CA 1
ATOM 632 C C . GLU A 1 77 ? -5.973 20.672 2.766 1 97.69 77 GLU A C 1
ATOM 634 O O . GLU A 1 77 ? -5.105 21.359 3.314 1 97.69 77 GLU A O 1
ATOM 639 N N . LEU A 1 78 ? -6.004 20.422 1.454 1 97.31 78 LEU A N 1
ATOM 640 C CA . LEU A 1 78 ? -4.941 20.969 0.613 1 97.31 78 LEU A CA 1
ATOM 641 C C . LEU A 1 78 ? -5.277 22.391 0.168 1 97.31 78 LEU A C 1
ATOM 643 O O . LEU A 1 78 ? -6.449 22.734 0.005 1 97.31 78 LEU A O 1
ATOM 647 N N . GLU A 1 79 ? -4.242 23.156 0.002 1 95.62 79 GLU A N 1
ATOM 648 C CA . GLU A 1 79 ? -4.422 24.531 -0.453 1 95.62 79 GLU A CA 1
ATOM 649 C C . GLU A 1 79 ? -5.215 24.578 -1.757 1 95.62 79 GLU A C 1
ATOM 651 O O . GLU A 1 79 ? -4.867 23.891 -2.725 1 95.62 79 GLU A O 1
ATOM 656 N N . GLY A 1 80 ? -6.27 25.359 -1.725 1 93.94 80 GLY A N 1
ATOM 657 C CA . GLY A 1 80 ? -7.062 25.609 -2.918 1 93.94 80 GLY A CA 1
ATOM 658 C C . GLY A 1 80 ? -8.031 24.484 -3.238 1 93.94 80 GLY A C 1
ATOM 659 O O . GLY A 1 80 ? -8.609 24.453 -4.324 1 93.94 80 GLY A O 1
ATOM 660 N N . ARG A 1 81 ? -8.164 23.531 -2.346 1 94.75 81 ARG A N 1
ATOM 661 C CA . ARG A 1 81 ? -9.047 22.391 -2.582 1 94.75 81 ARG A CA 1
ATOM 662 C C . ARG A 1 81 ? -10 22.188 -1.412 1 94.75 81 ARG A C 1
ATOM 664 O O . ARG A 1 81 ? -9.742 22.656 -0.303 1 94.75 81 ARG A O 1
ATOM 671 N N . ALA A 1 82 ? -11.102 21.578 -1.698 1 96.19 82 ALA A N 1
ATOM 672 C CA . ALA A 1 82 ? -12.047 21.234 -0.637 1 96.19 82 ALA A CA 1
ATOM 673 C C . ALA A 1 82 ? -11.445 20.203 0.314 1 96.19 82 ALA A C 1
ATOM 675 O O . ALA A 1 82 ? -10.656 19.344 -0.101 1 96.19 82 ALA A O 1
ATOM 676 N N . PRO A 1 83 ? -11.859 20.266 1.581 1 98.25 83 PRO A N 1
ATOM 677 C CA . PRO A 1 83 ? -11.406 19.25 2.531 1 98.25 83 PRO A CA 1
ATOM 678 C C . PRO A 1 83 ? -11.852 17.844 2.141 1 98.25 83 PRO A C 1
ATOM 680 O O . PRO A 1 83 ? -12.953 17.656 1.612 1 98.25 83 PRO A O 1
ATOM 683 N N . VAL A 1 84 ? -11.031 16.891 2.439 1 98.62 84 VAL A N 1
ATOM 684 C CA . VAL A 1 84 ? -11.352 15.484 2.217 1 98.62 84 VAL A CA 1
ATOM 685 C C . VAL A 1 84 ? -11.289 14.727 3.541 1 98.62 84 VAL A C 1
ATOM 687 O O . VAL A 1 84 ? -10.281 14.773 4.25 1 98.62 84 VAL A O 1
ATOM 690 N N . THR A 1 85 ? -12.328 14.07 3.896 1 98.88 85 THR A N 1
ATOM 691 C CA . THR A 1 85 ? -12.352 13.203 5.07 1 98.88 85 THR A CA 1
ATOM 692 C C . THR A 1 85 ? -12 11.773 4.688 1 98.88 85 THR A C 1
ATOM 694 O O . THR A 1 85 ? -12.531 11.234 3.717 1 98.88 85 THR A O 1
ATOM 697 N N . LEU A 1 86 ? -11.062 11.156 5.43 1 98.88 86 LEU A N 1
ATOM 698 C CA . LEU A 1 86 ? -10.602 9.789 5.207 1 98.88 86 LEU A CA 1
ATOM 699 C C . LEU A 1 86 ? -10.758 8.953 6.473 1 98.88 86 LEU A C 1
ATOM 701 O O . LEU A 1 86 ? -10.477 9.422 7.574 1 98.88 86 LEU A O 1
ATOM 705 N N . ALA A 1 87 ? -11.227 7.73 6.277 1 98.81 87 ALA A N 1
ATOM 706 C CA . ALA A 1 87 ? -11.477 6.828 7.398 1 98.81 87 ALA A CA 1
ATOM 707 C C . ALA A 1 87 ? -11.094 5.391 7.039 1 98.81 87 ALA A C 1
ATOM 709 O O . ALA A 1 87 ? -10.641 5.121 5.926 1 98.81 87 ALA A O 1
ATOM 710 N N . ALA A 1 88 ? -11.297 4.496 8.055 1 98.75 88 ALA A N 1
ATOM 711 C CA . ALA A 1 88 ? -10.938 3.094 7.867 1 98.75 88 ALA A CA 1
ATOM 712 C C . ALA A 1 88 ? -11.461 2.572 6.527 1 98.75 88 ALA A C 1
ATOM 714 O O . ALA A 1 88 ? -12.633 2.764 6.195 1 98.75 88 ALA A O 1
ATOM 715 N N . GLY A 1 89 ? -10.578 2 5.77 1 98.25 89 GLY A N 1
ATOM 716 C CA . GLY A 1 89 ? -10.953 1.427 4.484 1 98.25 89 GLY A CA 1
ATOM 717 C C . GLY A 1 89 ? -10.594 2.316 3.309 1 98.25 89 GLY A C 1
ATOM 718 O O . GLY A 1 89 ? -10.547 1.854 2.168 1 98.25 89 GLY A O 1
ATOM 719 N N . ASP A 1 90 ? -10.352 3.609 3.551 1 98.75 90 ASP A N 1
ATOM 720 C CA . ASP A 1 90 ? -10.008 4.523 2.469 1 98.75 90 ASP A CA 1
ATOM 721 C C . ASP A 1 90 ? -8.547 4.344 2.049 1 98.75 90 ASP A C 1
ATOM 723 O O . ASP A 1 90 ? -7.676 4.125 2.891 1 98.75 90 ASP A O 1
ATOM 727 N N . THR A 1 91 ? -8.336 4.43 0.745 1 98.88 91 THR A N 1
ATOM 728 C CA . THR A 1 91 ? -7.008 4.414 0.131 1 98.88 91 THR A CA 1
ATOM 729 C C . THR A 1 91 ? -6.762 5.699 -0.654 1 98.88 91 THR A C 1
ATOM 731 O O . THR A 1 91 ? -7.66 6.199 -1.336 1 98.88 91 THR A O 1
ATOM 734 N N . PHE A 1 92 ? -5.551 6.215 -0.479 1 98.88 92 PHE A N 1
ATOM 735 C CA . PHE A 1 92 ? -5.246 7.449 -1.191 1 98.88 92 PHE A CA 1
ATOM 736 C C . PHE A 1 92 ? -3.752 7.566 -1.462 1 98.88 92 PHE A C 1
ATOM 738 O O . PHE A 1 92 ? -2.951 6.836 -0.876 1 98.88 92 PHE A O 1
ATOM 745 N N . ILE A 1 93 ? -3.422 8.438 -2.414 1 98.75 93 ILE A N 1
ATOM 746 C CA . ILE A 1 93 ? -2.045 8.773 -2.762 1 98.75 93 ILE A CA 1
ATOM 747 C C . ILE A 1 93 ? -1.826 10.273 -2.633 1 98.75 93 ILE A C 1
ATOM 749 O O . ILE A 1 93 ? -2.65 11.07 -3.088 1 98.75 93 ILE A O 1
ATOM 753 N N . ILE A 1 94 ? -0.784 10.648 -1.947 1 98.06 94 ILE A N 1
ATOM 754 C CA . ILE A 1 94 ? -0.382 12.047 -1.835 1 98.06 94 ILE A CA 1
ATOM 755 C C . ILE A 1 94 ? 0.979 12.25 -2.496 1 98.06 94 ILE A C 1
ATOM 757 O O . ILE A 1 94 ? 1.893 11.445 -2.311 1 98.06 94 ILE A O 1
ATOM 761 N N . GLU A 1 95 ? 1.1 13.273 -3.285 1 97 95 GLU A N 1
ATOM 762 C CA . GLU A 1 95 ? 2.279 13.438 -4.129 1 97 95 GLU A CA 1
ATOM 763 C C . GLU A 1 95 ? 3.09 14.656 -3.705 1 97 95 GLU A C 1
ATOM 765 O O . GLU A 1 95 ? 2.578 15.547 -3.018 1 97 95 GLU A O 1
ATOM 770 N N . PRO A 1 96 ? 4.336 14.672 -4.164 1 95.69 96 PRO A N 1
ATOM 771 C CA . PRO A 1 96 ? 5.176 15.82 -3.82 1 95.69 96 PRO A CA 1
ATOM 772 C C . PRO A 1 96 ? 4.547 17.156 -4.23 1 95.69 96 PRO A C 1
ATOM 774 O O . PRO A 1 96 ? 3.957 17.25 -5.309 1 95.69 96 PRO A O 1
ATOM 777 N N . GLY A 1 97 ? 4.664 18.109 -3.309 1 94.5 97 GLY A N 1
ATOM 778 C CA . GLY A 1 97 ? 4.121 19.422 -3.564 1 94.5 97 GLY A CA 1
ATOM 779 C C . GLY A 1 97 ? 2.773 19.656 -2.908 1 94.5 97 GLY A C 1
ATOM 780 O O . GLY A 1 97 ? 2.266 20.781 -2.898 1 94.5 97 GLY A O 1
ATOM 781 N N . ALA A 1 98 ? 2.182 18.609 -2.305 1 95.31 98 ALA A N 1
ATOM 782 C CA . ALA A 1 98 ? 0.947 18.781 -1.541 1 95.31 98 ALA A CA 1
ATOM 783 C C . ALA A 1 98 ? 1.185 19.609 -0.285 1 95.31 98 ALA A C 1
ATOM 785 O O . ALA A 1 98 ? 1.997 19.25 0.566 1 95.31 98 ALA A O 1
ATOM 786 N N . LYS A 1 99 ? 0.493 20.688 -0.222 1 95.56 99 LYS A N 1
ATOM 787 C CA . LYS A 1 99 ? 0.583 21.609 0.912 1 95.56 99 LYS A CA 1
ATOM 788 C C . LYS A 1 99 ? -0.792 21.859 1.526 1 95.56 99 LYS A C 1
ATOM 790 O O . LYS A 1 99 ? -1.78 22.016 0.806 1 95.56 99 LYS A O 1
ATOM 795 N N . GLY A 1 100 ? -0.821 21.844 2.844 1 95.75 100 GLY A N 1
ATOM 796 C CA . GLY A 1 100 ? -2.086 22.109 3.51 1 95.75 100 GLY A CA 1
ATOM 797 C C . GLY A 1 100 ? -2.068 21.75 4.984 1 95.75 100 GLY A C 1
ATOM 798 O O . GLY A 1 100 ? -1.14 22.125 5.707 1 95.75 100 GLY A O 1
ATOM 799 N N . LYS A 1 101 ? -3.174 21.141 5.359 1 96.62 101 LYS A N 1
ATOM 800 C CA . LYS A 1 101 ? -3.354 20.812 6.77 1 96.62 101 LYS A CA 1
ATOM 801 C C . LYS A 1 101 ? -3.891 19.391 6.926 1 96.62 101 LYS A C 1
ATOM 803 O O . LYS A 1 101 ? -4.824 18.984 6.227 1 96.62 101 LYS A O 1
ATOM 808 N N . TRP A 1 102 ? -3.227 18.688 7.793 1 97.25 102 TRP A N 1
ATOM 809 C CA . TRP A 1 102 ? -3.711 17.375 8.211 1 97.25 102 TRP A CA 1
ATOM 810 C C . TRP A 1 102 ? -4.324 17.453 9.609 1 97.25 102 TRP A C 1
ATOM 812 O O . TRP A 1 102 ? -3.684 17.906 10.555 1 97.25 102 TRP A O 1
ATOM 822 N N . THR A 1 103 ? -5.516 16.984 9.766 1 98.12 103 THR A N 1
ATOM 823 C CA . THR A 1 103 ? -6.188 16.906 11.055 1 98.12 103 THR A CA 1
ATOM 824 C C . THR A 1 103 ? -6.582 15.469 11.375 1 98.12 103 THR A C 1
ATOM 826 O O . THR A 1 103 ? -7.387 14.867 10.656 1 98.12 103 THR A O 1
ATOM 829 N N . VAL A 1 104 ? -6.016 14.938 12.422 1 98.31 104 VAL A N 1
ATOM 830 C CA . VAL A 1 104 ? -6.453 13.641 12.93 1 98.31 104 VAL A CA 1
ATOM 831 C C . VAL A 1 104 ? -7.621 13.836 13.891 1 98.31 104 VAL A C 1
ATOM 833 O O . VAL A 1 104 ? -7.461 14.43 14.961 1 98.31 104 VAL A O 1
ATOM 836 N N . LEU A 1 105 ? -8.789 13.32 13.523 1 98.81 105 LEU A N 1
ATOM 837 C CA . LEU A 1 105 ? -10 13.484 14.312 1 98.81 105 LEU A CA 1
ATOM 838 C C . LEU A 1 105 ? -10.141 12.367 15.336 1 98.81 105 LEU A C 1
ATOM 840 O O . LEU A 1 105 ? -10.664 12.578 16.438 1 98.81 105 LEU A O 1
ATOM 844 N N . GLU A 1 106 ? -9.828 11.227 14.961 1 98.81 106 GLU A N 1
ATOM 845 C CA . GLU A 1 106 ? -9.727 10.023 15.781 1 98.81 106 GLU A CA 1
ATOM 846 C C . GLU A 1 106 ? -8.367 9.352 15.609 1 98.81 106 GLU A C 1
ATOM 848 O O . GLU A 1 106 ? -7.852 9.258 14.492 1 98.81 106 GLU A O 1
ATOM 853 N N . ASP A 1 107 ? -7.734 8.945 16.812 1 98.75 107 ASP A N 1
ATOM 854 C CA . ASP A 1 107 ? -6.473 8.227 16.672 1 98.75 107 ASP A CA 1
ATOM 855 C C . ASP A 1 107 ? -6.52 7.25 15.5 1 98.75 107 ASP A C 1
ATOM 857 O O . ASP A 1 107 ? -7.492 6.508 15.344 1 98.75 107 ASP A O 1
ATOM 861 N N . MET A 1 108 ? -5.426 7.332 14.711 1 98.69 108 MET A N 1
ATOM 862 C CA . MET A 1 108 ? -5.547 6.59 13.461 1 98.69 108 MET A CA 1
ATOM 863 C C . MET A 1 108 ? -4.297 5.754 13.195 1 98.69 108 MET A C 1
ATOM 865 O O . MET A 1 108 ? -3.246 6 13.789 1 98.69 108 MET A O 1
ATOM 869 N N . LYS A 1 109 ? -4.488 4.738 12.406 1 98.75 109 LYS A N 1
ATOM 870 C CA . LYS A 1 109 ? -3.43 3.881 11.875 1 98.75 109 LYS A CA 1
ATOM 871 C C . LYS A 1 109 ? -3.58 3.689 10.375 1 98.75 109 LYS A C 1
ATOM 873 O O . LYS A 1 109 ? -4.695 3.564 9.867 1 98.75 109 LYS A O 1
ATOM 878 N N . LYS A 1 110 ? -2.459 3.686 9.688 1 98.88 110 LYS A N 1
ATOM 879 C CA . LYS A 1 110 ? -2.486 3.412 8.258 1 98.88 110 LYS A CA 1
ATOM 880 C C . LYS A 1 110 ? -1.273 2.59 7.828 1 98.88 110 LYS A C 1
ATOM 882 O O . LYS A 1 110 ? -0.235 2.615 8.492 1 98.88 110 LYS A O 1
ATOM 887 N N . ASN A 1 111 ? -1.409 1.809 6.73 1 98.81 111 ASN A N 1
ATOM 888 C CA . ASN A 1 111 ? -0.278 1.323 5.949 1 98.81 111 ASN A CA 1
ATOM 889 C C . ASN A 1 111 ? 0.227 2.385 4.977 1 98.81 111 ASN A C 1
ATOM 891 O O . ASN A 1 111 ? -0.554 3.197 4.477 1 98.81 111 ASN A O 1
ATOM 895 N N . PHE A 1 112 ? 1.536 2.297 4.762 1 98.88 112 PHE A N 1
ATOM 896 C CA . PHE A 1 112 ? 2.055 3.27 3.807 1 98.88 112 PHE A CA 1
ATOM 897 C C . PHE A 1 112 ? 3.135 2.646 2.932 1 98.88 112 PHE A C 1
ATOM 899 O O . PHE A 1 112 ? 3.758 1.654 3.316 1 98.88 112 PHE A O 1
ATOM 906 N N . VAL A 1 113 ? 3.322 3.143 1.733 1 98.88 113 VAL A N 1
ATOM 907 C CA . VAL A 1 113 ? 4.504 3.053 0.882 1 98.88 113 VAL A CA 1
ATOM 908 C C . VAL A 1 113 ? 5.027 4.453 0.573 1 98.88 113 VAL A C 1
ATOM 910 O O . VAL A 1 113 ? 4.277 5.312 0.097 1 98.88 113 VAL A O 1
ATOM 913 N N . ILE A 1 114 ? 6.266 4.676 0.873 1 98.56 114 ILE A N 1
ATOM 914 C CA . ILE A 1 114 ? 6.914 5.941 0.544 1 98.56 114 ILE A CA 1
ATOM 915 C C . ILE A 1 114 ? 8.031 5.695 -0.467 1 98.56 114 ILE A C 1
ATOM 917 O O . ILE A 1 114 ? 8.812 4.75 -0.328 1 98.56 114 ILE A O 1
ATOM 921 N N . LEU A 1 115 ? 8.047 6.48 -1.484 1 97.94 115 LEU A N 1
ATOM 922 C CA . LEU A 1 115 ? 9.141 6.473 -2.453 1 97.94 115 LEU A CA 1
ATOM 923 C C . LEU A 1 115 ? 9.961 7.75 -2.354 1 97.94 115 LEU A C 1
ATOM 925 O O . LEU A 1 115 ? 9.453 8.844 -2.598 1 97.94 115 LEU A O 1
ATOM 929 N N . LEU A 1 116 ? 11.211 7.582 -1.968 1 95.12 116 LEU A N 1
ATOM 930 C CA . LEU A 1 116 ? 12.125 8.719 -1.864 1 95.12 116 LEU A CA 1
ATOM 931 C C . LEU A 1 116 ? 12.609 9.156 -3.244 1 95.12 116 LEU A C 1
ATOM 933 O O . LEU A 1 116 ? 12.828 8.32 -4.121 1 95.12 116 LEU A O 1
ATOM 937 N N . PRO A 1 117 ? 12.758 10.398 -3.428 1 87.81 117 PRO A N 1
ATOM 938 C CA . PRO A 1 117 ? 13.273 10.852 -4.719 1 87.81 117 PRO A CA 1
ATOM 939 C C . PRO A 1 117 ? 14.68 10.328 -5.004 1 87.81 117 PRO A C 1
ATOM 941 O O . PRO A 1 117 ? 15.453 10.07 -4.078 1 87.81 117 PRO A O 1
ATOM 944 N N . ALA A 1 118 ? 14.852 9.969 -6.34 1 75.12 118 ALA A N 1
ATOM 945 C CA . ALA A 1 118 ? 16.188 9.523 -6.734 1 75.12 118 ALA A CA 1
ATOM 946 C C . ALA A 1 118 ? 17.25 10.562 -6.352 1 75.12 118 ALA A C 1
ATOM 948 O O . ALA A 1 118 ? 17 11.766 -6.449 1 75.12 118 ALA A O 1
ATOM 949 N N . SER A 1 119 ? 18.188 10.094 -5.363 1 60.22 119 SER A N 1
ATOM 950 C CA . SER A 1 119 ? 19.281 11.008 -5.035 1 60.22 119 SER A CA 1
ATOM 951 C C . SER A 1 119 ? 19.938 11.555 -6.297 1 60.22 119 SER A C 1
ATOM 953 O O . SER A 1 119 ? 19.969 10.883 -7.328 1 60.22 119 SER A O 1
ATOM 955 N N . MET B 1 1 ? -5.086 18.688 -14.594 1 41.31 1 MET B N 1
ATOM 956 C CA . MET B 1 1 ? -5.047 19.312 -13.273 1 41.31 1 MET B CA 1
ATOM 957 C C . MET B 1 1 ? -4.289 18.438 -12.281 1 41.31 1 MET B C 1
ATOM 959 O O . MET B 1 1 ? -4.523 17.234 -12.211 1 41.31 1 MET B O 1
ATOM 963 N N . ASN B 1 2 ? -3.033 18.781 -11.984 1 57.94 2 ASN B N 1
ATOM 964 C CA . ASN B 1 2 ? -2.043 18 -11.266 1 57.94 2 ASN B CA 1
ATOM 965 C C . ASN B 1 2 ? -2.557 17.562 -9.898 1 57.94 2 ASN B C 1
ATOM 967 O O . ASN B 1 2 ? -2.588 18.359 -8.961 1 57.94 2 ASN B O 1
ATOM 971 N N . LYS B 1 3 ? -3.369 16.594 -9.875 1 84.69 3 LYS B N 1
ATOM 972 C CA . LYS B 1 3 ? -3.979 16.156 -8.625 1 84.69 3 LYS B CA 1
ATOM 973 C C . LYS B 1 3 ? -2.928 15.625 -7.66 1 84.69 3 LYS B C 1
ATOM 975 O O . LYS B 1 3 ? -2.217 14.664 -7.977 1 84.69 3 LYS B O 1
ATOM 980 N N . LYS B 1 4 ? -2.666 16.438 -6.574 1 94.75 4 LYS B N 1
ATOM 981 C CA . LYS B 1 4 ? -1.67 16.078 -5.57 1 94.75 4 LYS B CA 1
ATOM 982 C C . LYS B 1 4 ? -2.223 15.055 -4.594 1 94.75 4 LYS B C 1
ATOM 984 O O . LYS B 1 4 ? -1.464 14.414 -3.855 1 94.75 4 LYS B O 1
ATOM 989 N N . LEU B 1 5 ? -3.545 14.953 -4.551 1 97.81 5 LEU B N 1
ATOM 990 C CA . LEU B 1 5 ? -4.23 13.961 -3.725 1 97.81 5 LEU B CA 1
ATOM 991 C C . LEU B 1 5 ? -5.207 13.141 -4.559 1 97.81 5 LEU B C 1
ATOM 993 O O . LEU B 1 5 ? -6.121 13.688 -5.176 1 97.81 5 LEU B O 1
ATOM 997 N N . THR B 1 6 ? -4.953 11.898 -4.668 1 98.12 6 THR B N 1
ATOM 998 C CA . THR B 1 6 ? -5.848 10.953 -5.328 1 98.12 6 THR B CA 1
ATOM 999 C C . THR B 1 6 ? -6.535 10.055 -4.305 1 98.12 6 THR B C 1
ATOM 1001 O O . THR B 1 6 ? -5.871 9.336 -3.559 1 98.12 6 THR B O 1
ATOM 1004 N N . VAL B 1 7 ? -7.816 10.117 -4.242 1 98.5 7 VAL B N 1
ATOM 1005 C CA . VAL B 1 7 ? -8.602 9.273 -3.344 1 98.5 7 VAL B CA 1
ATOM 1006 C C . VAL B 1 7 ? -9.352 8.219 -4.148 1 98.5 7 VAL B C 1
ATOM 1008 O O . VAL B 1 7 ? -10.172 8.555 -5.008 1 98.5 7 VAL B O 1
ATOM 1011 N N . PHE B 1 8 ? -9.164 6.973 -3.846 1 98.62 8 PHE B N 1
ATOM 1012 C CA . PHE B 1 8 ? -9.633 5.883 -4.695 1 98.62 8 PHE B CA 1
ATOM 1013 C C . PHE B 1 8 ? -11.156 5.883 -4.773 1 98.62 8 PHE B C 1
ATOM 1015 O O . PHE B 1 8 ? -11.727 5.738 -5.855 1 98.62 8 PHE B O 1
ATOM 1022 N N . ARG B 1 9 ? -11.812 6.062 -3.602 1 97.94 9 ARG B N 1
ATOM 1023 C CA . ARG B 1 9 ? -13.266 5.949 -3.578 1 97.94 9 ARG B CA 1
ATOM 1024 C C . ARG B 1 9 ? -13.914 7.016 -4.453 1 97.94 9 ARG B C 1
ATOM 1026 O O . ARG B 1 9 ? -15.102 6.938 -4.766 1 97.94 9 ARG B O 1
ATOM 1033 N N . GLU B 1 10 ? -13.234 8.047 -4.828 1 97.31 10 GLU B N 1
ATOM 1034 C CA . GLU B 1 10 ? -13.797 9.148 -5.602 1 97.31 10 GLU B CA 1
ATOM 1035 C C . GLU B 1 10 ? -13.688 8.883 -7.102 1 97.31 10 GLU B C 1
ATOM 1037 O O . GLU B 1 10 ? -14.188 9.664 -7.914 1 97.31 10 GLU B O 1
ATOM 1042 N N . LEU B 1 11 ? -13.039 7.832 -7.48 1 97.81 11 LEU B N 1
ATOM 1043 C CA . LEU B 1 11 ? -12.805 7.508 -8.883 1 97.81 11 LEU B CA 1
ATOM 1044 C C . LEU B 1 11 ? -13.734 6.395 -9.352 1 97.81 11 LEU B C 1
ATOM 1046 O O . LEU B 1 11 ? -13.992 5.449 -8.602 1 97.81 11 LEU B O 1
ATOM 1050 N N . ASP B 1 12 ? -14.219 6.574 -10.508 1 97 12 ASP B N 1
ATOM 1051 C CA . ASP B 1 12 ? -15.023 5.539 -11.141 1 97 12 ASP B CA 1
ATOM 1052 C C . ASP B 1 12 ? -14.211 4.754 -12.172 1 97 12 ASP B C 1
ATOM 1054 O O . ASP B 1 12 ? -14.203 5.102 -13.352 1 97 12 ASP B O 1
ATOM 1058 N N . ILE B 1 13 ? -13.508 3.797 -11.672 1 97.75 13 ILE B N 1
ATOM 1059 C CA . ILE B 1 13 ? -12.641 2.971 -12.508 1 97.75 13 ILE B CA 1
ATOM 1060 C C . ILE B 1 13 ? -13.25 1.577 -12.664 1 97.75 13 ILE B C 1
ATOM 1062 O O . ILE B 1 13 ? -13.562 0.917 -11.664 1 97.75 13 ILE B O 1
ATOM 1066 N N . GLN B 1 14 ? -13.43 1.177 -13.867 1 96.75 14 GLN B N 1
ATOM 1067 C CA . GLN B 1 14 ? -13.945 -0.162 -14.133 1 96.75 14 GLN B CA 1
ATOM 1068 C C . GLN B 1 14 ? -12.82 -1.196 -14.117 1 96.75 14 GLN B C 1
ATOM 1070 O O . GLN B 1 14 ? -11.766 -0.982 -14.719 1 96.75 14 GLN B O 1
ATOM 1075 N N . PRO B 1 15 ? -13.117 -2.201 -13.406 1 97.38 15 PRO B N 1
ATOM 1076 C CA . PRO B 1 15 ? -12.117 -3.266 -13.445 1 97.38 15 PRO B CA 1
ATOM 1077 C C . PRO B 1 15 ? -11.922 -3.854 -14.836 1 97.38 15 PRO B C 1
ATOM 1079 O O . PRO B 1 15 ? -12.891 -3.973 -15.602 1 97.38 15 PRO B O 1
ATOM 1082 N N . VAL B 1 16 ? -10.734 -4.191 -15.18 1 96.69 16 VAL B N 1
ATOM 1083 C CA . VAL B 1 16 ? -10.383 -4.797 -16.453 1 96.69 16 VAL B CA 1
ATOM 1084 C C . VAL B 1 16 ? -9.828 -6.203 -16.234 1 96.69 16 VAL B C 1
ATOM 1086 O O . VAL B 1 16 ? -8.953 -6.402 -15.383 1 96.69 16 VAL B O 1
ATOM 1089 N N . ARG B 1 17 ? -10.344 -7.066 -17.031 1 94.25 17 ARG B N 1
ATOM 1090 C CA . ARG B 1 17 ? -9.852 -8.438 -16.953 1 94.25 17 ARG B CA 1
ATOM 1091 C C . ARG B 1 17 ? -8.383 -8.523 -17.359 1 94.25 17 ARG B C 1
ATOM 1093 O O . ARG B 1 17 ? -8 -7.996 -18.406 1 94.25 17 ARG B O 1
ATOM 1100 N N . ASP B 1 18 ? -7.691 -9.125 -16.406 1 90.5 18 ASP B N 1
ATOM 1101 C CA . ASP B 1 18 ? -6.293 -9.344 -16.766 1 90.5 18 ASP B CA 1
ATOM 1102 C C . ASP B 1 18 ? -6.156 -10.508 -17.75 1 90.5 18 ASP B C 1
ATOM 1104 O O . ASP B 1 18 ? -6.82 -11.531 -17.594 1 90.5 18 ASP B O 1
ATOM 1108 N N . LEU B 1 19 ? -5.57 -10.164 -18.828 1 72.44 19 LEU B N 1
ATOM 1109 C CA . LEU B 1 19 ? -5.332 -11.297 -19.719 1 72.44 19 LEU B CA 1
ATOM 1110 C C . LEU B 1 19 ? -4.379 -12.297 -19.062 1 72.44 19 LEU B C 1
ATOM 1112 O O . LEU B 1 19 ? -3.496 -11.914 -18.297 1 72.44 19 LEU B O 1
ATOM 1116 N N . PRO B 1 20 ? -4.836 -13.531 -19.125 1 61.88 20 PRO B N 1
ATOM 1117 C CA . PRO B 1 20 ? -4.133 -14.594 -18.391 1 61.88 20 PRO B CA 1
ATOM 1118 C C . PRO B 1 20 ? -2.615 -14.477 -18.5 1 61.88 20 PRO B C 1
ATOM 1120 O O . PRO B 1 20 ? -2.078 -14.391 -19.609 1 61.88 20 PRO B O 1
ATOM 1123 N N . PHE B 1 21 ? -2.088 -13.555 -17.703 1 57.69 21 PHE B N 1
ATOM 1124 C CA . PHE B 1 21 ? -0.633 -13.609 -17.609 1 57.69 21 PHE B CA 1
ATOM 1125 C C . PHE B 1 21 ? -0.169 -14.953 -17.078 1 57.69 21 PHE B C 1
ATOM 1127 O O . PHE B 1 21 ? 1.025 -15.258 -17.094 1 57.69 21 PHE B O 1
ATOM 1134 N N . PHE B 1 22 ? -1.143 -15.805 -16.438 1 59.66 22 PHE B N 1
ATOM 1135 C CA . PHE B 1 22 ? -0.593 -16.984 -15.773 1 59.66 22 PHE B CA 1
ATOM 1136 C C . PHE B 1 22 ? -0.146 -18.016 -16.797 1 59.66 22 PHE B C 1
ATOM 1138 O O . PHE B 1 22 ? -0.955 -18.5 -17.594 1 59.66 22 PHE B O 1
ATOM 1145 N N . GLU B 1 23 ? 1.006 -17.781 -17.047 1 64.81 23 GLU B N 1
ATOM 1146 C CA . GLU B 1 23 ? 1.472 -18.719 -18.078 1 64.81 23 GLU B CA 1
ATOM 1147 C C . GLU B 1 23 ? 1.03 -20.156 -17.75 1 64.81 23 GLU B C 1
ATOM 1149 O O . GLU B 1 23 ? 0.678 -20.906 -18.656 1 64.81 23 GLU B O 1
ATOM 1154 N N . GLU B 1 24 ? 0.837 -20.375 -16.469 1 88 24 GLU B N 1
ATOM 1155 C CA . GLU B 1 24 ? 0.552 -21.766 -16.141 1 88 24 GLU B CA 1
ATOM 1156 C C . GLU B 1 24 ? -0.452 -21.875 -14.992 1 88 24 GLU B C 1
ATOM 1158 O O . GLU B 1 24 ? -0.086 -21.734 -13.82 1 88 24 GLU B O 1
ATOM 1163 N N . VAL B 1 25 ? -1.735 -22.062 -15.32 1 93 25 VAL B N 1
ATOM 1164 C CA . VAL B 1 25 ? -2.746 -22.422 -14.328 1 93 25 VAL B CA 1
ATOM 1165 C C . VAL B 1 25 ? -2.541 -23.859 -13.859 1 93 25 VAL B C 1
ATOM 1167 O O . VAL B 1 25 ? -2.369 -24.766 -14.68 1 93 25 VAL B O 1
ATOM 1170 N N . VAL B 1 26 ? -2.566 -24.047 -12.57 1 94.94 26 VAL B N 1
ATOM 1171 C CA . VAL B 1 26 ? -2.273 -25.391 -12.07 1 94.94 26 VAL B CA 1
ATOM 1172 C C . VAL B 1 26 ? -3.533 -26 -11.461 1 94.94 26 VAL B C 1
ATOM 1174 O O . VAL B 1 26 ? -3.613 -27.219 -11.281 1 94.94 26 VAL B O 1
ATOM 1177 N N . GLU B 1 27 ? -4.457 -25.141 -11.102 1 95.25 27 GLU B N 1
ATOM 1178 C CA . GLU B 1 27 ? -5.723 -25.625 -10.555 1 95.25 27 GLU B CA 1
ATOM 1179 C C . GLU B 1 27 ? -6.859 -24.656 -10.867 1 95.25 27 GLU B C 1
ATOM 1181 O O . GLU B 1 27 ? -6.711 -23.438 -10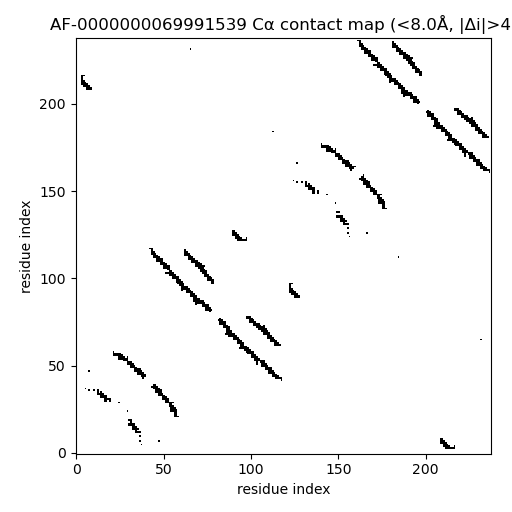.727 1 95.25 27 GLU B O 1
ATOM 1186 N N . GLY B 1 28 ? -8 -25.172 -11.336 1 94.69 28 GLY B N 1
ATOM 1187 C CA . GLY B 1 28 ? -9.195 -24.375 -11.57 1 94.69 28 GLY B CA 1
ATOM 1188 C C . GLY B 1 28 ? -9.102 -23.5 -12.812 1 94.69 28 GLY B C 1
ATOM 1189 O O . GLY B 1 28 ? -8.328 -23.797 -13.727 1 94.69 28 GLY B O 1
ATOM 1190 N N . ASP B 1 29 ? -9.977 -22.516 -13.023 1 92.44 29 ASP B N 1
ATOM 1191 C CA . ASP B 1 29 ? -10.023 -21.531 -14.102 1 92.44 29 ASP B CA 1
ATOM 1192 C C . ASP B 1 29 ? -10.109 -20.109 -13.547 1 92.44 29 ASP B C 1
ATOM 1194 O O . ASP B 1 29 ? -11.102 -19.406 -13.766 1 92.44 29 ASP B O 1
ATOM 1198 N N . PRO B 1 30 ? -9.062 -19.734 -12.875 1 94.62 30 PRO B N 1
ATOM 1199 C CA . PRO B 1 30 ? -9.109 -18.422 -12.227 1 94.62 30 PRO B CA 1
ATOM 1200 C C . PRO B 1 30 ? -9.203 -17.281 -13.227 1 94.62 30 PRO B C 1
ATOM 1202 O O . PRO B 1 30 ? -8.688 -17.375 -14.336 1 94.62 30 PRO B O 1
ATOM 1205 N N . HIS B 1 31 ? -9.836 -16.25 -12.812 1 93.5 31 HIS B N 1
ATOM 1206 C CA . HIS B 1 31 ? -9.805 -14.961 -13.5 1 93.5 31 HIS B CA 1
ATOM 1207 C C . HIS B 1 31 ? -9.406 -13.836 -12.547 1 93.5 31 HIS B C 1
ATOM 1209 O O . HIS B 1 31 ? -9.742 -13.875 -11.359 1 93.5 31 HIS B O 1
ATOM 1215 N N . THR B 1 32 ? -8.766 -12.914 -13.117 1 95.94 32 THR B N 1
ATOM 1216 C CA . THR B 1 32 ? -8.359 -11.758 -12.32 1 95.94 32 THR B CA 1
ATOM 1217 C C . THR B 1 32 ? -8.805 -10.461 -12.984 1 95.94 32 THR B C 1
ATOM 1219 O O . THR B 1 32 ? -8.93 -10.398 -14.211 1 95.94 32 THR B O 1
ATOM 1222 N N . LEU B 1 33 ? -9.102 -9.508 -12.133 1 96.88 33 LEU B N 1
ATOM 1223 C CA . LEU B 1 33 ? -9.469 -8.164 -12.562 1 96.88 33 LEU B CA 1
ATOM 1224 C C . LEU B 1 33 ? -8.594 -7.121 -11.875 1 96.88 33 LEU B C 1
ATOM 1226 O O . LEU B 1 33 ? -8.25 -7.266 -10.703 1 96.88 33 LEU B O 1
ATOM 1230 N N . THR B 1 34 ? -8.312 -6.059 -12.633 1 97.81 34 THR B N 1
ATOM 1231 C CA . THR B 1 34 ? -7.543 -4.961 -12.055 1 97.81 34 THR B CA 1
ATOM 1232 C C . THR B 1 34 ? -8.25 -3.627 -12.289 1 97.81 34 THR B C 1
ATOM 1234 O O . THR B 1 34 ? -8.719 -3.354 -13.391 1 97.81 34 THR B O 1
ATOM 1237 N N . SER B 1 35 ? -8.43 -2.824 -11.273 1 98.44 35 SER B N 1
ATOM 1238 C CA . SER B 1 35 ? -8.781 -1.407 -11.336 1 98.44 35 SER B CA 1
ATOM 1239 C C . SER B 1 35 ? -7.566 -0.529 -11.047 1 98.44 35 SER B C 1
ATOM 1241 O O . SER B 1 35 ? -7.066 -0.499 -9.922 1 98.44 35 SER B O 1
ATOM 1243 N N . LYS B 1 36 ? -7.137 0.141 -12.047 1 98.31 36 LYS B N 1
ATOM 1244 C CA . LYS B 1 36 ? -5.996 1.033 -11.867 1 98.31 36 LYS B CA 1
ATOM 1245 C C . LYS B 1 36 ? -6.453 2.439 -11.484 1 98.31 36 LYS B C 1
ATOM 1247 O O . LYS B 1 36 ? -6.77 3.25 -12.359 1 98.31 36 LYS B O 1
ATOM 1252 N N . TYR B 1 37 ? -6.344 2.773 -10.266 1 98.56 37 TYR B N 1
ATOM 1253 C CA . TYR B 1 37 ? -6.805 4.059 -9.758 1 98.56 37 TYR B CA 1
ATOM 1254 C C . TYR B 1 37 ? -5.719 5.121 -9.898 1 98.56 37 TYR B C 1
ATOM 1256 O O . TYR B 1 37 ? -6.012 6.32 -9.875 1 98.56 37 TYR B O 1
ATOM 1264 N N . TYR B 1 38 ? -4.496 4.691 -10.023 1 98.25 38 TYR B N 1
ATOM 1265 C CA . TYR B 1 38 ? -3.344 5.574 -10.156 1 98.25 38 TYR B CA 1
ATOM 1266 C C . TYR B 1 38 ? -2.312 4.98 -11.109 1 98.25 38 TYR B C 1
ATOM 1268 O O . TYR B 1 38 ? -1.952 3.807 -10.992 1 98.25 38 TYR B O 1
ATOM 1276 N N . HIS B 1 39 ? -1.901 5.766 -12.07 1 97.38 39 HIS B N 1
ATOM 1277 C CA . HIS B 1 39 ? -0.883 5.352 -13.031 1 97.38 39 HIS B CA 1
ATOM 1278 C C . HIS B 1 39 ? 0.031 6.512 -13.398 1 97.38 39 HIS B C 1
ATOM 1280 O O . HIS B 1 39 ? -0.413 7.488 -14.016 1 97.38 39 HIS B O 1
ATOM 1286 N N . ASP B 1 40 ? 1.267 6.406 -12.969 1 96.25 40 ASP B N 1
ATOM 1287 C CA . ASP B 1 40 ? 2.311 7.332 -13.398 1 96.25 40 ASP B CA 1
ATOM 1288 C C . ASP B 1 40 ? 3.273 6.66 -14.375 1 96.25 40 ASP B C 1
ATOM 1290 O O . ASP B 1 40 ? 4.242 6.023 -13.961 1 96.25 40 ASP B O 1
ATOM 1294 N N . GLU B 1 41 ? 3.082 6.828 -15.625 1 94 41 GLU B N 1
ATOM 1295 C CA . GLU B 1 41 ? 3.855 6.148 -16.656 1 94 41 GLU B CA 1
ATOM 1296 C C . GLU B 1 41 ? 5.309 6.617 -16.656 1 94 41 GLU B C 1
ATOM 1298 O O . GLU B 1 41 ? 6.223 5.824 -16.906 1 94 41 GLU B O 1
ATOM 1303 N N . GLN B 1 42 ? 5.441 7.848 -16.391 1 92.69 42 GLN B N 1
ATOM 1304 C CA . GLN B 1 42 ? 6.781 8.422 -16.406 1 92.69 42 GLN B CA 1
ATOM 1305 C C . GLN B 1 42 ? 7.645 7.844 -15.289 1 92.69 42 GLN B C 1
ATOM 1307 O O . GLN B 1 42 ? 8.82 7.551 -15.492 1 92.69 42 GLN B O 1
ATOM 1312 N N . GLN B 1 43 ? 7.098 7.602 -14.109 1 93.62 43 GLN B N 1
ATOM 1313 C CA . GLN B 1 43 ? 7.871 7.125 -12.969 1 93.62 43 GLN B CA 1
ATOM 1314 C C . GLN B 1 43 ? 7.699 5.617 -12.781 1 93.62 43 GLN B C 1
ATOM 1316 O O . GLN B 1 43 ? 8.328 5.023 -11.898 1 93.62 43 GLN B O 1
ATOM 1321 N N . GLY B 1 44 ? 6.891 5.031 -13.617 1 95.19 44 GLY B N 1
ATOM 1322 C CA . GLY B 1 44 ? 6.723 3.586 -13.586 1 95.19 44 GLY B CA 1
ATOM 1323 C C . GLY B 1 44 ? 6.023 3.092 -12.336 1 95.19 44 GLY B C 1
ATOM 1324 O O . GLY B 1 44 ? 6.434 2.094 -11.734 1 95.19 44 GLY B O 1
ATOM 1325 N N . ARG B 1 45 ? 5.016 3.74 -11.812 1 97.25 45 ARG B N 1
ATOM 1326 C CA . ARG B 1 45 ? 4.293 3.279 -10.633 1 97.25 45 ARG B CA 1
ATOM 1327 C C . ARG B 1 45 ? 2.797 3.17 -10.914 1 97.25 45 ARG B C 1
ATOM 1329 O O . ARG B 1 45 ? 2.217 4.043 -11.57 1 97.25 45 ARG B O 1
ATOM 1336 N N . ILE B 1 46 ? 2.188 2.125 -10.547 1 98.38 46 ILE B N 1
ATOM 1337 C CA . ILE B 1 46 ? 0.771 1.814 -10.703 1 98.38 46 ILE B CA 1
ATOM 1338 C C . ILE B 1 46 ? 0.174 1.416 -9.359 1 98.38 46 ILE B C 1
ATOM 1340 O O . ILE B 1 46 ? 0.807 0.698 -8.578 1 98.38 46 ILE B O 1
ATOM 1344 N N . SER B 1 47 ? -1.028 1.869 -9.102 1 98.81 47 SER B N 1
ATOM 1345 C CA . SER B 1 47 ? -1.712 1.468 -7.879 1 98.81 47 SER B CA 1
ATOM 1346 C C . SER B 1 47 ? -3.213 1.323 -8.109 1 98.81 47 SER B C 1
ATOM 1348 O O . SER B 1 47 ? -3.797 2.049 -8.914 1 98.81 47 SER B O 1
ATOM 1350 N N . GLY B 1 48 ? -3.754 0.393 -7.398 1 98.81 48 GLY B N 1
ATOM 1351 C CA . GLY B 1 48 ? -5.18 0.13 -7.496 1 98.81 48 GLY B CA 1
ATOM 1352 C C . GLY B 1 48 ? -5.621 -1.082 -6.695 1 98.81 48 GLY B C 1
ATOM 1353 O O . GLY B 1 48 ? -5.113 -1.325 -5.598 1 98.81 48 GLY B O 1
ATOM 1354 N N . GLU B 1 49 ? -6.648 -1.662 -7.188 1 98.69 49 GLU B N 1
ATOM 1355 C CA . GLU B 1 49 ? -7.195 -2.869 -6.578 1 98.69 49 GLU B CA 1
ATOM 1356 C C . GLU B 1 49 ? -7.168 -4.043 -7.555 1 98.69 49 GLU B C 1
ATOM 1358 O O . GLU B 1 49 ? -7.348 -3.857 -8.758 1 98.69 49 GLU B O 1
ATOM 1363 N N . TRP B 1 50 ? -6.922 -5.16 -7.055 1 98.38 50 TRP B N 1
ATOM 1364 C CA . TRP B 1 50 ? -6.867 -6.426 -7.781 1 98.38 50 TRP B CA 1
ATOM 1365 C C . TRP B 1 50 ? -7.836 -7.441 -7.191 1 98.38 50 TRP B C 1
ATOM 1367 O O . TRP B 1 50 ? -7.953 -7.559 -5.969 1 98.38 50 TRP B O 1
ATOM 1377 N N . GLU B 1 51 ? -8.531 -8.117 -8.008 1 98.12 51 GLU B N 1
ATOM 1378 C CA . GLU B 1 51 ? -9.43 -9.188 -7.609 1 98.12 51 GLU B CA 1
ATOM 1379 C C . GLU B 1 51 ? -9.07 -10.5 -8.305 1 98.12 51 GLU B C 1
ATOM 1381 O O . GLU B 1 51 ? -8.602 -10.5 -9.438 1 98.12 51 GLU B O 1
ATOM 1386 N N . ALA B 1 52 ? -9.344 -11.555 -7.66 1 97 52 ALA B N 1
ATOM 1387 C CA . ALA B 1 52 ? -9.086 -12.875 -8.234 1 97 52 ALA B CA 1
ATOM 1388 C C . ALA B 1 52 ? -10.109 -13.891 -7.734 1 97 52 ALA B C 1
ATOM 1390 O O . ALA B 1 52 ? -10.469 -13.898 -6.555 1 97 52 ALA B O 1
ATOM 1391 N N . SER B 1 53 ? -10.602 -14.758 -8.617 1 96.88 53 SER B N 1
ATOM 1392 C CA . SER B 1 53 ? -11.43 -15.898 -8.227 1 96.88 53 SER B CA 1
ATOM 1393 C C . SER B 1 53 ? -10.578 -17.094 -7.812 1 96.88 53 SER B C 1
ATOM 1395 O O . SER B 1 53 ? -9.375 -17.109 -8.078 1 96.88 53 SER B O 1
ATOM 1397 N N . THR B 1 54 ? -11.203 -17.984 -7.188 1 97.75 54 THR B N 1
ATOM 1398 C CA . THR B 1 54 ? -10.523 -19.172 -6.68 1 97.75 54 THR B CA 1
ATOM 1399 C C . THR B 1 54 ? -9.797 -19.906 -7.805 1 97.75 54 THR B C 1
ATOM 1401 O O . THR B 1 54 ? -10.297 -19.984 -8.93 1 97.75 54 THR B O 1
ATOM 1404 N N . GLY B 1 55 ? -8.625 -20.5 -7.52 1 96.5 55 GLY B N 1
ATOM 1405 C CA . GLY B 1 55 ? -7.746 -21.203 -8.438 1 96.5 55 GLY B CA 1
ATOM 1406 C C . GLY B 1 55 ? -6.277 -21.062 -8.078 1 96.5 55 GLY B C 1
ATOM 1407 O O . GLY B 1 55 ? -5.934 -20.5 -7.039 1 96.5 55 GLY B O 1
ATOM 1408 N N . ALA B 1 56 ? -5.406 -21.688 -8.891 1 96.62 56 ALA B N 1
ATOM 1409 C CA . ALA B 1 56 ? -3.971 -21.656 -8.617 1 96.62 56 ALA B CA 1
ATOM 1410 C C . ALA B 1 56 ? -3.174 -21.516 -9.914 1 96.62 56 ALA B C 1
ATOM 1412 O O . ALA B 1 56 ? -3.559 -22.062 -10.945 1 96.62 56 ALA B O 1
ATOM 1413 N N . TRP B 1 57 ? -2.088 -20.844 -9.797 1 96.12 57 TRP B N 1
ATOM 1414 C CA . TRP B 1 57 ? -1.215 -20.641 -10.945 1 96.12 57 TRP B CA 1
ATOM 1415 C C . TRP B 1 57 ? 0.231 -20.438 -10.508 1 96.12 57 TRP B C 1
ATOM 1417 O O . TRP B 1 57 ? 0.494 -20.141 -9.344 1 96.12 57 TRP B O 1
ATOM 1427 N N . ARG B 1 58 ? 1.147 -20.656 -11.414 1 95.06 58 ARG B N 1
ATOM 1428 C CA . ARG B 1 58 ? 2.562 -20.391 -11.18 1 95.06 58 ARG B CA 1
ATOM 1429 C C . ARG B 1 58 ? 2.871 -18.906 -11.32 1 95.06 58 ARG B C 1
ATOM 1431 O O . ARG B 1 58 ? 2.297 -18.234 -12.172 1 95.06 58 ARG B O 1
ATOM 1438 N N . ILE B 1 59 ? 3.842 -18.5 -10.422 1 94.19 59 ILE B N 1
ATOM 1439 C CA . ILE B 1 59 ? 4.246 -17.094 -10.492 1 94.19 59 ILE B CA 1
ATOM 1440 C C . ILE B 1 59 ? 5.754 -17 -10.688 1 94.19 59 ILE B C 1
ATOM 1442 O O . ILE B 1 59 ? 6.504 -17.859 -10.227 1 94.19 59 ILE B O 1
ATOM 1446 N N . ASP B 1 60 ? 6.148 -16.047 -11.438 1 93.88 60 ASP B N 1
ATOM 1447 C CA . ASP B 1 60 ? 7.512 -15.57 -11.664 1 93.88 60 ASP B CA 1
ATOM 1448 C C . ASP B 1 60 ? 7.562 -14.047 -11.75 1 93.88 60 ASP B C 1
ATOM 1450 O O . ASP B 1 60 ? 7.461 -13.477 -12.844 1 93.88 60 ASP B O 1
ATOM 1454 N N . TYR B 1 61 ? 7.727 -13.383 -10.531 1 93.5 61 TYR B N 1
ATOM 1455 C CA . TYR B 1 61 ? 7.586 -11.938 -10.43 1 93.5 61 TYR B CA 1
ATOM 1456 C C . TYR B 1 61 ? 8.781 -11.227 -11.055 1 93.5 61 TYR B C 1
ATOM 1458 O O . TYR B 1 61 ? 9.93 -11.594 -10.797 1 93.5 61 TYR B O 1
ATOM 1466 N N . LYS B 1 62 ? 8.406 -10.172 -11.781 1 93.06 62 LYS B N 1
ATOM 1467 C CA . LYS B 1 62 ? 9.445 -9.352 -12.406 1 93.06 62 LYS B CA 1
ATOM 1468 C C . LYS B 1 62 ? 9.469 -7.953 -11.805 1 93.06 62 LYS B C 1
ATOM 1470 O O . LYS B 1 62 ? 10.414 -7.191 -12.039 1 93.06 62 LYS B O 1
ATOM 1475 N N . VAL B 1 63 ? 8.453 -7.633 -11.023 1 95.94 63 VAL B N 1
ATOM 1476 C CA . VAL B 1 63 ? 8.328 -6.273 -10.508 1 95.94 63 VAL B CA 1
ATOM 1477 C C . VAL B 1 63 ? 8.188 -6.305 -8.992 1 95.94 63 VAL B C 1
ATOM 1479 O O . VAL B 1 63 ? 7.879 -7.348 -8.406 1 95.94 63 VAL B O 1
ATOM 1482 N N . TRP B 1 64 ? 8.516 -5.164 -8.391 1 97.25 64 TRP B N 1
ATOM 1483 C CA . TRP B 1 64 ? 8.242 -4.957 -6.977 1 97.25 64 TRP B CA 1
ATOM 1484 C C . TRP B 1 64 ? 6.766 -4.645 -6.75 1 97.25 64 TRP B C 1
ATOM 1486 O O . TRP B 1 64 ? 6.172 -3.85 -7.484 1 97.25 64 TRP B O 1
ATOM 1496 N N . GLU B 1 65 ? 6.172 -5.297 -5.691 1 98.56 65 GLU B N 1
ATOM 1497 C CA . GLU B 1 65 ? 4.754 -5.062 -5.434 1 98.56 65 GLU B CA 1
ATOM 1498 C C . GLU B 1 65 ? 4.461 -5.066 -3.939 1 98.56 65 GLU B C 1
ATOM 1500 O O . GLU B 1 65 ? 4.887 -5.969 -3.217 1 98.56 65 GLU B O 1
ATOM 1505 N N . PHE B 1 66 ? 3.826 -4.02 -3.496 1 98.94 66 PHE B N 1
ATOM 1506 C CA . PHE B 1 66 ? 3.166 -3.971 -2.197 1 98.94 66 PHE B CA 1
ATOM 1507 C C . PHE B 1 66 ? 1.714 -4.422 -2.309 1 98.94 66 PHE B C 1
ATOM 1509 O O . PHE B 1 66 ? 1.012 -4.039 -3.248 1 98.94 66 PHE B O 1
ATOM 1516 N N . CYS B 1 67 ? 1.232 -5.211 -1.275 1 98.94 67 CYS B N 1
ATOM 1517 C CA . CYS B 1 67 ? -0.141 -5.703 -1.265 1 98.94 67 CYS B CA 1
ATOM 1518 C C . CYS B 1 67 ? -0.747 -5.598 0.13 1 98.94 67 CYS B C 1
ATOM 1520 O O . CYS B 1 67 ? -0.08 -5.895 1.124 1 98.94 67 CYS B O 1
ATOM 1522 N N . HIS B 1 68 ? -2.004 -5.18 0.188 1 98.94 68 HIS B N 1
ATOM 1523 C CA . HIS B 1 68 ? -2.846 -5.277 1.375 1 98.94 68 HIS B CA 1
ATOM 1524 C C . HIS B 1 68 ? -4.156 -5.992 1.063 1 98.94 68 HIS B C 1
ATOM 1526 O O . HIS B 1 68 ? -4.945 -5.523 0.241 1 98.94 68 HIS B O 1
ATOM 1532 N N . VAL B 1 69 ? -4.367 -7.117 1.713 1 98.94 69 VAL B N 1
ATOM 1533 C CA . VAL B 1 69 ? -5.543 -7.93 1.422 1 98.94 69 VAL B CA 1
ATOM 1534 C C . VAL B 1 69 ? -6.777 -7.297 2.061 1 98.94 69 VAL B C 1
ATOM 1536 O O . VAL B 1 69 ? -6.801 -7.043 3.268 1 98.94 69 VAL B O 1
ATOM 1539 N N . LEU B 1 70 ? -7.762 -7.039 1.242 1 98.75 70 LEU B N 1
ATOM 1540 C CA . LEU B 1 70 ? -8.992 -6.414 1.703 1 98.75 70 LEU B CA 1
ATOM 1541 C C . LEU B 1 70 ? -10.031 -7.465 2.084 1 98.75 70 LEU B C 1
ATOM 1543 O O . LEU B 1 70 ? -10.789 -7.277 3.037 1 98.75 70 LEU B O 1
ATOM 1547 N N . SER B 1 71 ? -10.172 -8.477 1.347 1 98.81 71 SER B N 1
ATOM 1548 C CA . SER B 1 71 ? -11.062 -9.602 1.579 1 98.81 71 SER B CA 1
ATOM 1549 C C . SER B 1 71 ? -10.531 -10.883 0.936 1 98.81 71 SER B C 1
ATOM 1551 O O . SER B 1 71 ? -9.711 -10.82 0.016 1 98.81 71 SER B O 1
ATOM 1553 N N . GLY B 1 72 ? -11.055 -12.07 1.427 1 98.88 72 GLY B N 1
ATOM 1554 C CA . GLY B 1 72 ? -10.672 -13.359 0.872 1 98.88 72 GLY B CA 1
ATOM 1555 C C . GLY B 1 72 ? -9.398 -13.914 1.478 1 98.88 72 GLY B C 1
ATOM 1556 O O . GLY B 1 72 ? -9.016 -13.539 2.588 1 98.88 72 GLY B O 1
ATOM 1557 N N . CYS B 1 73 ? -8.836 -14.883 0.712 1 98.81 73 CYS B N 1
ATOM 1558 C CA . CYS B 1 73 ? -7.719 -15.633 1.271 1 98.81 73 CYS B CA 1
ATOM 1559 C C . CYS B 1 73 ? -6.922 -16.328 0.171 1 98.81 73 CYS B C 1
ATOM 1561 O O . CYS B 1 73 ? -7.492 -16.797 -0.809 1 98.81 73 CYS B O 1
ATOM 1563 N N . CYS B 1 74 ? -5.605 -16.391 0.382 1 98.81 74 CYS B N 1
ATOM 1564 C CA . CYS B 1 74 ? -4.734 -17.078 -0.56 1 98.81 74 CYS B CA 1
ATOM 1565 C C . CYS B 1 74 ? -3.562 -17.734 0.162 1 98.81 74 CYS B C 1
ATOM 1567 O O . CYS B 1 74 ? -3.357 -17.516 1.355 1 98.81 74 CYS B O 1
ATOM 1569 N N . VAL B 1 75 ? -2.918 -18.594 -0.538 1 98.88 75 VAL B N 1
ATOM 1570 C CA . VAL B 1 75 ? -1.649 -19.188 -0.124 1 98.88 75 VAL B CA 1
ATOM 1571 C C . VAL B 1 75 ? -0.579 -18.891 -1.176 1 98.88 75 VAL B C 1
ATOM 1573 O O . VAL B 1 75 ? -0.81 -19.078 -2.371 1 98.88 75 VAL B O 1
ATOM 1576 N N . ILE B 1 76 ? 0.554 -18.406 -0.729 1 98.31 76 ILE B N 1
ATOM 1577 C CA . ILE B 1 76 ? 1.722 -18.25 -1.592 1 98.31 76 ILE B CA 1
ATOM 1578 C C . ILE B 1 76 ? 2.787 -19.281 -1.195 1 98.31 76 ILE B C 1
ATOM 1580 O O . ILE B 1 76 ? 3.188 -19.344 -0.031 1 98.31 76 ILE B O 1
ATOM 1584 N N . GLU B 1 77 ? 3.158 -20.031 -2.127 1 97.69 77 GLU B N 1
ATOM 1585 C CA . GLU B 1 77 ? 4.234 -21 -1.969 1 97.69 77 GLU B CA 1
ATOM 1586 C C . GLU B 1 77 ? 5.434 -20.641 -2.844 1 97.69 77 GLU B C 1
ATOM 1588 O O . GLU B 1 77 ? 5.469 -20.984 -4.027 1 97.69 77 GLU B O 1
ATOM 1593 N N . LEU B 1 78 ? 6.438 -20.031 -2.221 1 97.25 78 LEU B N 1
ATOM 1594 C CA . LEU B 1 78 ? 7.652 -19.734 -2.975 1 97.25 78 LEU B CA 1
ATOM 1595 C C . LEU B 1 78 ? 8.602 -20.922 -2.963 1 97.25 78 LEU B C 1
ATOM 1597 O O . LEU B 1 78 ? 8.633 -21.688 -1.995 1 97.25 78 LEU B O 1
ATOM 1601 N N . GLU B 1 79 ? 9.328 -21.031 -4.027 1 95.56 79 GLU B N 1
ATOM 1602 C CA . GLU B 1 79 ? 10.305 -22.125 -4.125 1 95.56 79 GLU B CA 1
ATOM 1603 C C . GLU B 1 79 ? 11.273 -22.094 -2.943 1 95.56 79 GLU B C 1
ATOM 1605 O O . GLU B 1 79 ? 11.875 -21.062 -2.645 1 95.56 79 GLU B O 1
ATOM 1610 N N . GLY B 1 80 ? 11.367 -23.25 -2.301 1 93.81 80 GLY B N 1
ATOM 1611 C CA . GLY B 1 80 ? 12.328 -23.438 -1.228 1 93.81 80 GLY B CA 1
ATOM 1612 C C . GLY B 1 80 ? 11.875 -22.844 0.09 1 93.81 80 GLY B C 1
ATOM 1613 O O . GLY B 1 80 ? 12.664 -22.719 1.031 1 93.81 80 GLY B O 1
ATOM 1614 N N . ARG B 1 81 ? 10.641 -22.391 0.158 1 94.69 81 ARG B N 1
ATOM 1615 C CA . ARG B 1 81 ? 10.125 -21.766 1.374 1 94.69 81 ARG B CA 1
ATOM 1616 C C . ARG B 1 81 ? 8.805 -22.406 1.803 1 94.69 81 ARG B C 1
ATOM 1618 O O . ARG B 1 81 ? 8.133 -23.047 0.996 1 94.69 81 ARG B O 1
ATOM 1625 N N . ALA B 1 82 ? 8.531 -22.297 3.055 1 96.19 82 ALA B N 1
ATOM 1626 C CA . ALA B 1 82 ? 7.246 -22.781 3.561 1 96.19 82 ALA B CA 1
ATOM 1627 C C . ALA B 1 82 ? 6.09 -21.953 3 1 96.19 82 ALA B C 1
ATOM 1629 O O . ALA B 1 82 ? 6.238 -20.766 2.756 1 96.19 82 ALA B O 1
ATOM 1630 N N . PRO B 1 83 ? 4.938 -22.625 2.836 1 98.25 83 PRO B N 1
ATOM 1631 C CA . PRO B 1 83 ? 3.756 -21.875 2.398 1 98.25 83 PRO B CA 1
ATOM 1632 C C . PRO B 1 83 ? 3.352 -20.781 3.385 1 98.25 83 PRO B C 1
ATOM 1634 O O . PRO B 1 83 ? 3.479 -20.953 4.598 1 98.25 83 PRO B O 1
ATOM 1637 N N . VAL B 1 84 ? 2.846 -19.719 2.859 1 98.62 84 VAL B N 1
ATOM 1638 C CA . VAL B 1 84 ? 2.328 -18.609 3.666 1 98.62 84 VAL B CA 1
ATOM 1639 C C . VAL B 1 84 ? 0.856 -18.375 3.334 1 98.62 84 VAL B C 1
ATOM 1641 O O . VAL B 1 84 ? 0.499 -18.188 2.17 1 98.62 84 VAL B O 1
ATOM 1644 N N . THR B 1 85 ? 0.019 -18.438 4.293 1 98.88 85 THR B N 1
ATOM 1645 C CA . THR B 1 85 ? -1.393 -18.094 4.125 1 98.88 85 THR B CA 1
ATOM 1646 C C . THR B 1 85 ? -1.641 -16.625 4.434 1 98.88 85 THR B C 1
ATOM 1648 O O . THR B 1 85 ? -1.177 -16.109 5.453 1 98.88 85 THR B O 1
ATOM 1651 N N . LEU B 1 86 ? -2.344 -15.914 3.531 1 98.88 86 LEU B N 1
ATOM 1652 C CA . LEU B 1 86 ? -2.67 -14.5 3.664 1 98.88 86 LEU B CA 1
ATOM 1653 C C . LEU B 1 86 ? -4.176 -14.281 3.572 1 98.88 86 LEU B C 1
ATOM 1655 O O . LEU B 1 86 ? -4.852 -14.906 2.748 1 98.88 86 LEU B O 1
ATOM 1659 N N . ALA B 1 87 ? -4.672 -13.414 4.434 1 98.81 87 ALA B N 1
ATOM 1660 C CA . ALA B 1 87 ? -6.102 -13.133 4.496 1 98.81 87 ALA B CA 1
ATOM 1661 C C . ALA B 1 87 ? -6.359 -11.656 4.773 1 98.81 87 ALA B C 1
ATOM 1663 O O . ALA B 1 87 ? -5.418 -10.867 4.898 1 98.81 87 ALA B O 1
ATOM 1664 N N . ALA B 1 88 ? -7.684 -11.32 4.832 1 98.75 88 ALA B N 1
ATOM 1665 C CA . ALA B 1 88 ? -8.07 -9.93 5.047 1 98.75 88 ALA B CA 1
ATOM 1666 C C . ALA B 1 88 ? -7.27 -9.305 6.188 1 98.75 88 ALA B C 1
ATOM 1668 O O . ALA B 1 88 ? -7.156 -9.891 7.266 1 98.75 88 ALA B O 1
ATOM 1669 N N . GLY B 1 89 ? -6.672 -8.18 5.906 1 98.25 89 GLY B N 1
ATOM 1670 C CA . GLY B 1 89 ? -5.91 -7.469 6.918 1 98.25 89 GLY B CA 1
ATOM 1671 C C . GLY B 1 89 ? -4.41 -7.668 6.785 1 98.25 89 GLY B C 1
ATOM 1672 O O . GLY B 1 89 ? -3.623 -6.898 7.34 1 98.25 89 GLY B O 1
ATOM 1673 N N . ASP B 1 90 ? -3.986 -8.719 6.066 1 98.75 90 ASP B N 1
ATOM 1674 C CA . ASP B 1 90 ? -2.559 -8.977 5.898 1 98.75 90 ASP B CA 1
ATOM 1675 C C . ASP B 1 90 ? -1.95 -8.023 4.867 1 98.75 90 ASP B C 1
ATOM 1677 O O . ASP B 1 90 ? -2.582 -7.715 3.854 1 98.75 90 ASP B O 1
ATOM 1681 N N . THR B 1 91 ? -0.741 -7.586 5.16 1 98.88 91 THR B N 1
ATOM 1682 C CA . THR B 1 91 ? 0.078 -6.773 4.27 1 98.88 91 THR B CA 1
ATOM 1683 C C . THR B 1 91 ? 1.396 -7.477 3.953 1 98.88 91 THR B C 1
ATOM 1685 O O . THR B 1 91 ? 2.006 -8.086 4.832 1 98.88 91 THR B O 1
ATOM 1688 N N . PHE B 1 92 ? 1.763 -7.402 2.684 1 98.88 92 PHE B N 1
ATOM 1689 C CA . PHE B 1 92 ? 3.008 -8.062 2.307 1 98.88 92 PHE B CA 1
ATOM 1690 C C . PHE B 1 92 ? 3.629 -7.391 1.088 1 98.88 92 PHE B C 1
ATOM 1692 O O . PHE B 1 92 ? 2.969 -6.605 0.401 1 98.88 92 PHE B O 1
ATOM 1699 N N . ILE B 1 93 ? 4.914 -7.668 0.898 1 98.75 93 ILE B N 1
ATOM 1700 C CA . ILE B 1 93 ? 5.672 -7.203 -0.258 1 98.75 93 ILE B CA 1
ATOM 1701 C C . ILE B 1 93 ? 6.297 -8.398 -0.979 1 98.75 93 ILE B C 1
ATOM 1703 O O . ILE B 1 93 ? 6.863 -9.289 -0.343 1 98.75 93 ILE B O 1
ATOM 1707 N N . ILE B 1 94 ? 6.105 -8.453 -2.26 1 98.06 94 ILE B N 1
ATOM 1708 C CA . ILE B 1 94 ? 6.734 -9.469 -3.098 1 98.06 94 ILE B CA 1
ATOM 1709 C C . ILE B 1 94 ? 7.703 -8.805 -4.074 1 98.06 94 ILE B C 1
ATOM 1711 O O . ILE B 1 94 ? 7.379 -7.773 -4.676 1 98.06 94 ILE B O 1
ATOM 1715 N N . GLU B 1 95 ? 8.875 -9.344 -4.195 1 97 95 GLU B N 1
ATOM 1716 C CA . GLU B 1 95 ? 9.945 -8.68 -4.934 1 97 95 GLU B CA 1
ATOM 1717 C C . GLU B 1 95 ? 10.312 -9.461 -6.191 1 97 95 GLU B C 1
ATOM 1719 O O . GLU B 1 95 ? 10.008 -10.648 -6.305 1 97 95 GLU B O 1
ATOM 1724 N N . PRO B 1 96 ? 11 -8.75 -7.094 1 95.69 96 PRO B N 1
ATOM 1725 C CA . PRO B 1 96 ? 11.414 -9.438 -8.32 1 95.69 96 PRO B CA 1
ATOM 1726 C C . PRO B 1 96 ? 12.227 -10.703 -8.039 1 95.69 96 PRO B C 1
ATOM 1728 O O . PRO B 1 96 ? 13.07 -10.711 -7.141 1 95.69 96 PRO B O 1
ATOM 1731 N N . GLY B 1 97 ? 11.898 -11.727 -8.82 1 94.5 97 GLY B N 1
ATOM 1732 C CA . GLY B 1 97 ? 12.594 -12.992 -8.672 1 94.5 97 GLY B CA 1
ATOM 1733 C C . GLY B 1 97 ? 11.828 -14.008 -7.84 1 94.5 97 GLY B C 1
ATOM 1734 O O . GLY B 1 97 ? 12.219 -15.172 -7.762 1 94.5 97 GLY B O 1
ATOM 1735 N N . ALA B 1 98 ? 10.711 -13.617 -7.23 1 95.31 98 ALA B N 1
ATOM 1736 C CA . ALA B 1 98 ? 9.852 -14.555 -6.512 1 95.31 98 ALA B CA 1
ATOM 1737 C C . ALA B 1 98 ? 9.203 -15.547 -7.477 1 95.31 98 ALA B C 1
ATOM 1739 O O . ALA B 1 98 ? 8.484 -15.148 -8.391 1 95.31 98 ALA B O 1
ATOM 1740 N N . LYS B 1 99 ? 9.484 -16.766 -7.242 1 95.5 99 LYS B N 1
ATOM 1741 C CA . LYS B 1 99 ? 8.945 -17.859 -8.062 1 95.5 99 LYS B CA 1
ATOM 1742 C C . LYS B 1 99 ? 8.219 -18.891 -7.199 1 95.5 99 LYS B C 1
ATOM 1744 O O . LYS B 1 99 ? 8.688 -19.234 -6.113 1 95.5 99 LYS B O 1
ATOM 1749 N N . GLY B 1 100 ? 7.082 -19.312 -7.691 1 95.69 100 GLY B N 1
ATOM 1750 C CA . GLY B 1 100 ? 6.336 -20.328 -6.949 1 95.69 100 GLY B CA 1
ATOM 1751 C C . GLY B 1 100 ? 4.91 -20.484 -7.434 1 95.69 100 GLY B C 1
ATOM 1752 O O . GLY B 1 100 ? 4.664 -20.609 -8.633 1 95.69 100 GLY B O 1
ATOM 1753 N N . LYS B 1 101 ? 4.047 -20.578 -6.43 1 96.5 101 LYS B N 1
ATOM 1754 C CA . LYS B 1 101 ? 2.637 -20.828 -6.723 1 96.5 101 LYS B CA 1
ATOM 1755 C C . LYS B 1 101 ? 1.733 -19.953 -5.867 1 96.5 101 LYS B C 1
ATOM 1757 O O . LYS B 1 101 ? 1.946 -19.812 -4.66 1 96.5 101 LYS B O 1
ATOM 1762 N N . TRP B 1 102 ? 0.814 -19.344 -6.559 1 97.19 102 TRP B N 1
ATOM 1763 C CA . TRP B 1 102 ? -0.26 -18.625 -5.891 1 97.19 102 TRP B CA 1
ATOM 1764 C C . TRP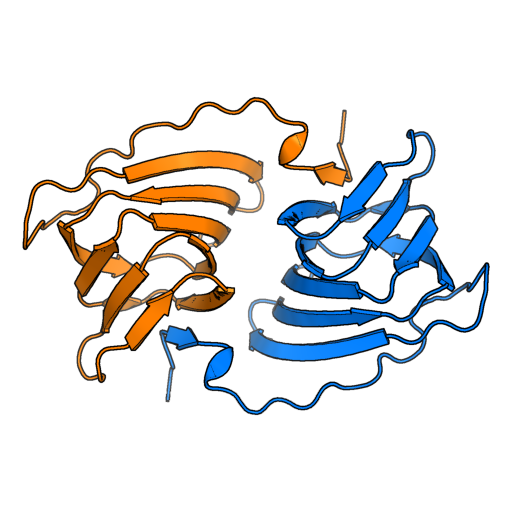 B 1 102 ? -1.561 -19.422 -5.93 1 97.19 102 TRP B C 1
ATOM 1766 O O . TRP B 1 102 ? -2.018 -19.828 -7 1 97.19 102 TRP B O 1
ATOM 1776 N N . THR B 1 103 ? -2.17 -19.625 -4.824 1 98.06 103 THR B N 1
ATOM 1777 C CA . THR B 1 103 ? -3.469 -20.281 -4.727 1 98.06 103 THR B CA 1
ATOM 1778 C C . THR B 1 103 ? -4.488 -19.375 -4.047 1 98.06 103 THR B C 1
ATOM 1780 O O . THR B 1 103 ? -4.328 -19.016 -2.879 1 98.06 103 THR B O 1
ATOM 1783 N N . VAL B 1 104 ? -5.5 -19 -4.781 1 98.25 104 VAL B N 1
ATOM 1784 C CA . VAL B 1 104 ? -6.621 -18.281 -4.188 1 98.25 104 VAL B CA 1
ATOM 1785 C C . VAL B 1 104 ? -7.633 -19.281 -3.625 1 98.25 104 VAL B C 1
ATOM 1787 O O . VAL B 1 104 ? -8.242 -20.047 -4.375 1 98.25 104 VAL B O 1
ATOM 1790 N N . LEU B 1 105 ? -7.812 -19.266 -2.309 1 98.81 105 LEU B N 1
ATOM 1791 C CA . LEU B 1 105 ? -8.695 -20.219 -1.624 1 98.81 105 LEU B CA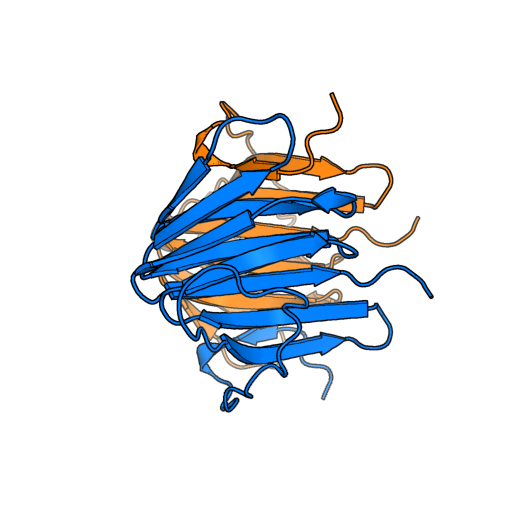 1
ATOM 1792 C C . LEU B 1 105 ? -10.117 -19.672 -1.556 1 98.81 105 LEU B C 1
ATOM 1794 O O . LEU B 1 105 ? -11.086 -20.438 -1.6 1 98.81 105 LEU B O 1
ATOM 1798 N N . GLU B 1 106 ? -10.242 -18.469 -1.314 1 98.81 106 GLU B N 1
ATOM 1799 C CA . GLU B 1 106 ? -11.469 -17.672 -1.336 1 98.81 106 GLU B CA 1
ATOM 1800 C C . GLU B 1 106 ? -11.32 -16.438 -2.223 1 98.81 106 GLU B C 1
ATOM 1802 O O . GLU B 1 106 ? -10.289 -15.781 -2.199 1 98.81 106 GLU B O 1
ATOM 1807 N N . ASP B 1 107 ? -12.414 -16.203 -3.107 1 98.75 107 ASP B N 1
ATOM 1808 C CA . ASP B 1 107 ? -12.328 -14.992 -3.914 1 98.75 107 ASP B CA 1
ATOM 1809 C C . ASP B 1 107 ? -11.773 -13.828 -3.102 1 98.75 107 ASP B C 1
ATOM 1811 O O . ASP B 1 107 ? -12.195 -13.602 -1.967 1 98.75 107 ASP B O 1
ATOM 1815 N N . MET B 1 108 ? -10.805 -13.141 -3.768 1 98.69 108 MET B N 1
ATOM 1816 C CA . MET B 1 108 ? -10.086 -12.18 -2.932 1 98.69 108 MET B CA 1
ATOM 1817 C C . MET B 1 108 ? -9.953 -10.836 -3.641 1 98.69 108 MET B C 1
ATOM 1819 O O . MET B 1 108 ? -10.117 -10.758 -4.859 1 98.69 108 MET B O 1
ATOM 1823 N N . LYS B 1 109 ? -9.781 -9.828 -2.834 1 98.75 109 LYS B N 1
ATOM 1824 C CA . LYS B 1 109 ? -9.477 -8.469 -3.264 1 98.75 109 LYS B CA 1
ATOM 1825 C C . LYS B 1 109 ? -8.305 -7.891 -2.475 1 98.75 109 LYS B C 1
ATOM 1827 O O . LYS B 1 109 ? -8.18 -8.133 -1.272 1 98.75 109 LYS B O 1
ATOM 1832 N N . LYS B 1 110 ? -7.461 -7.164 -3.184 1 98.88 110 LYS B N 1
ATOM 1833 C CA . LYS B 1 110 ? -6.359 -6.488 -2.504 1 98.88 110 LYS B CA 1
ATOM 1834 C C . LYS B 1 110 ? -6.094 -5.117 -3.119 1 98.88 110 LYS B C 1
ATOM 1836 O O . LYS B 1 110 ? -6.414 -4.879 -4.285 1 98.88 110 LYS B O 1
ATOM 1841 N N . ASN B 1 111 ? -5.543 -4.172 -2.314 1 98.81 111 ASN B N 1
ATOM 1842 C CA . ASN B 1 111 ? -4.832 -3.002 -2.824 1 98.81 111 ASN B CA 1
ATOM 1843 C C . ASN B 1 111 ? -3.398 -3.344 -3.217 1 98.81 111 ASN B C 1
ATOM 1845 O O . ASN B 1 111 ? -2.777 -4.223 -2.613 1 98.81 111 ASN B O 1
ATOM 1849 N N . PHE B 1 112 ? -2.953 -2.602 -4.227 1 98.88 112 PHE B N 1
ATOM 1850 C CA . PHE B 1 112 ? -1.57 -2.869 -4.605 1 98.88 112 PHE B CA 1
ATOM 1851 C C . PHE B 1 112 ? -0.857 -1.579 -4.996 1 98.88 112 PHE B C 1
ATOM 1853 O O . PHE B 1 112 ? -1.501 -0.594 -5.359 1 98.88 112 PHE B O 1
ATOM 1860 N N . VAL B 1 113 ? 0.441 -1.525 -4.852 1 98.88 113 VAL B N 1
ATOM 1861 C CA . VAL B 1 113 ? 1.397 -0.639 -5.508 1 98.88 113 VAL B CA 1
ATOM 1862 C C . VAL B 1 113 ? 2.42 -1.465 -6.285 1 98.88 113 VAL B C 1
ATOM 1864 O O . VAL B 1 113 ? 3.045 -2.373 -5.73 1 98.88 113 VAL B O 1
ATOM 1867 N N . ILE B 1 114 ? 2.547 -1.173 -7.539 1 98.56 114 ILE B N 1
ATOM 1868 C CA . ILE B 1 114 ? 3.549 -1.821 -8.375 1 98.56 114 ILE B CA 1
ATOM 1869 C C . ILE B 1 114 ? 4.562 -0.787 -8.867 1 98.56 114 ILE B C 1
ATOM 1871 O O . ILE B 1 114 ? 4.184 0.315 -9.273 1 98.56 114 ILE B O 1
ATOM 1875 N N . LEU B 1 115 ? 5.805 -1.114 -8.75 1 97.94 115 LEU B N 1
ATOM 1876 C CA . LEU B 1 115 ? 6.879 -0.294 -9.312 1 97.94 115 LEU B CA 1
ATOM 1877 C C . LEU B 1 115 ? 7.555 -1.004 -10.477 1 97.94 115 LEU B C 1
ATOM 1879 O O . LEU B 1 115 ? 8.156 -2.066 -10.297 1 97.94 115 LEU B O 1
ATOM 1883 N N . LEU B 1 116 ? 7.406 -0.416 -11.648 1 94.94 116 LEU B N 1
ATOM 1884 C CA . LEU B 1 116 ? 8.039 -0.963 -12.844 1 94.94 116 LEU B CA 1
ATOM 1885 C C . LEU B 1 116 ? 9.539 -0.662 -12.852 1 94.94 116 LEU B C 1
ATOM 1887 O O . LEU B 1 116 ? 9.961 0.422 -12.438 1 94.94 116 LEU B O 1
ATOM 1891 N N . PRO B 1 117 ? 10.297 -1.576 -13.273 1 87.56 117 PRO B N 1
ATOM 1892 C CA . PRO B 1 117 ? 11.742 -1.31 -13.344 1 87.56 117 PRO B CA 1
ATOM 1893 C C . PRO B 1 117 ? 12.078 -0.148 -14.281 1 87.56 117 PRO B C 1
ATOM 1895 O O . PRO B 1 117 ? 11.344 0.119 -15.234 1 87.56 117 PRO B O 1
ATOM 1898 N N . ALA B 1 118 ? 13.094 0.66 -13.766 1 74.56 118 ALA B N 1
ATOM 1899 C CA . ALA B 1 118 ? 13.547 1.757 -14.617 1 74.56 118 ALA B CA 1
ATOM 1900 C C . ALA B 1 118 ? 13.938 1.252 -16 1 74.56 118 ALA B C 1
ATOM 1902 O O . ALA B 1 118 ? 14.508 0.171 -16.141 1 74.56 118 ALA B O 1
ATOM 1903 N N . SER B 1 119 ? 13.086 1.756 -17.062 1 59.81 119 SER B N 1
ATOM 1904 C CA . SER B 1 119 ? 13.477 1.383 -18.422 1 59.81 119 SER B CA 1
ATOM 1905 C C . SER B 1 119 ? 14.969 1.626 -18.656 1 59.81 119 SER B C 1
ATOM 1907 O O . SER B 1 119 ? 15.555 2.529 -18.047 1 59.81 119 SER B O 1
#